Protein AF-Q9L955-F1 (afdb_monomer_lite)

Structure (mmCIF, N/CA/C/O backbone):
data_AF-Q9L955-F1
#
_entry.id   AF-Q9L955-F1
#
loop_
_atom_site.group_PDB
_atom_site.id
_atom_site.type_symbol
_atom_site.label_atom_id
_atom_site.label_alt_id
_atom_site.label_comp_id
_atom_site.label_asym_id
_atom_site.label_entity_id
_atom_site.label_seq_id
_atom_site.pdbx_PDB_ins_code
_atom_site.Cartn_x
_atom_site.Cartn_y
_atom_site.Cartn_z
_atom_site.occupancy
_atom_site.B_iso_or_equiv
_atom_site.auth_seq_id
_atom_site.auth_comp_id
_atom_site.auth_asym_id
_atom_site.auth_atom_id
_atom_site.pdbx_PDB_model_num
ATOM 1 N N . MET A 1 1 ? 7.219 -6.424 68.210 1.00 41.91 1 MET A N 1
ATOM 2 C CA . MET A 1 1 ? 6.041 -6.755 67.379 1.00 41.91 1 MET A CA 1
ATOM 3 C C . MET A 1 1 ? 5.824 -5.623 66.385 1.00 41.91 1 MET A C 1
ATOM 5 O O . MET A 1 1 ? 5.199 -4.636 66.735 1.00 41.91 1 MET A O 1
ATOM 9 N N . ALA A 1 2 ? 6.411 -5.715 65.191 1.00 43.16 2 ALA A N 1
ATOM 10 C CA . ALA A 1 2 ? 6.174 -4.769 64.100 1.00 43.16 2 ALA A CA 1
ATOM 11 C C . ALA A 1 2 ? 5.403 -5.514 63.007 1.00 43.16 2 ALA A C 1
ATOM 13 O O . ALA A 1 2 ? 5.846 -6.564 62.542 1.00 43.16 2 ALA A O 1
ATOM 14 N N . MET A 1 3 ? 4.212 -5.014 62.686 1.00 48.62 3 MET A N 1
ATOM 15 C CA . MET A 1 3 ? 3.281 -5.627 61.748 1.00 48.62 3 MET A CA 1
ATOM 16 C C . MET A 1 3 ? 3.788 -5.458 60.315 1.00 48.62 3 MET A C 1
ATOM 18 O O . MET A 1 3 ? 3.858 -4.347 59.793 1.00 48.62 3 MET A O 1
ATOM 22 N N . ALA A 1 4 ? 4.124 -6.576 59.675 1.00 50.00 4 ALA A N 1
ATOM 23 C CA . ALA A 1 4 ? 4.334 -6.643 58.239 1.00 50.00 4 ALA A CA 1
ATOM 24 C C . ALA A 1 4 ? 2.973 -6.511 57.537 1.00 50.00 4 ALA A C 1
ATOM 26 O O . ALA A 1 4 ? 2.222 -7.476 57.419 1.00 50.00 4 ALA A O 1
ATOM 27 N N . HIS A 1 5 ? 2.648 -5.300 57.081 1.00 57.06 5 HIS A N 1
ATOM 28 C CA . HIS A 1 5 ? 1.588 -5.076 56.103 1.00 57.06 5 HIS A CA 1
ATOM 29 C C . HIS A 1 5 ? 2.016 -5.712 54.773 1.00 57.06 5 HIS A C 1
ATOM 31 O O . HIS A 1 5 ? 2.751 -5.123 53.981 1.00 57.06 5 HIS A O 1
ATOM 37 N N . THR A 1 6 ? 1.576 -6.944 54.533 1.00 56.72 6 THR A N 1
ATOM 38 C CA . THR A 1 6 ? 1.680 -7.610 53.234 1.00 56.72 6 THR A CA 1
ATOM 39 C C . THR A 1 6 ? 0.791 -6.876 52.233 1.00 56.72 6 THR A C 1
ATOM 41 O O . THR A 1 6 ? -0.437 -6.957 52.298 1.00 56.72 6 THR A O 1
ATOM 44 N N . LEU A 1 7 ? 1.406 -6.134 51.312 1.00 58.03 7 LEU A N 1
ATOM 45 C CA . LEU A 1 7 ? 0.731 -5.575 50.145 1.00 58.03 7 LEU A CA 1
ATOM 46 C C . LEU A 1 7 ? 0.280 -6.734 49.248 1.00 58.03 7 LEU A C 1
ATOM 48 O O . LEU A 1 7 ? 1.100 -7.410 48.631 1.00 58.03 7 LEU A O 1
ATOM 52 N N . ASN A 1 8 ? -1.028 -6.973 49.208 1.00 59.34 8 ASN A N 1
ATOM 53 C CA . ASN A 1 8 ? -1.651 -7.913 48.286 1.00 59.34 8 ASN A CA 1
ATOM 54 C C . ASN A 1 8 ? -1.438 -7.396 46.846 1.00 59.34 8 ASN A C 1
ATOM 56 O O . ASN A 1 8 ? -1.871 -6.274 46.557 1.00 59.34 8 ASN A O 1
ATOM 60 N N . PRO A 1 9 ? -0.770 -8.135 45.941 1.00 56.56 9 PRO A N 1
ATOM 61 C CA . PRO A 1 9 ? -0.664 -7.719 44.552 1.00 56.56 9 PRO A CA 1
ATOM 62 C C . PRO A 1 9 ? -2.069 -7.727 43.949 1.00 56.56 9 PRO A C 1
ATOM 64 O O . PRO A 1 9 ? -2.759 -8.745 43.945 1.00 56.56 9 PRO A O 1
ATOM 67 N N . THR A 1 10 ? -2.516 -6.571 43.468 1.00 52.12 10 THR A N 1
ATOM 68 C CA . THR A 1 10 ? -3.770 -6.415 42.735 1.00 52.12 10 THR A CA 1
ATOM 69 C C . THR A 1 10 ? -3.761 -7.346 41.527 1.00 52.12 10 THR A C 1
ATOM 71 O O . THR A 1 10 ? -3.152 -7.052 40.499 1.00 52.12 10 THR A O 1
ATOM 74 N N . ALA A 1 11 ? -4.430 -8.493 41.661 1.00 50.50 11 ALA A N 1
ATOM 75 C CA . ALA A 1 11 ? -4.712 -9.392 40.559 1.00 50.50 11 ALA A CA 1
ATOM 76 C C . ALA A 1 11 ? -5.437 -8.588 39.475 1.00 50.50 11 ALA A C 1
ATOM 78 O O . ALA A 1 11 ? -6.567 -8.131 39.658 1.00 50.50 11 ALA A O 1
ATOM 79 N N . THR A 1 12 ? -4.760 -8.360 38.355 1.00 54.31 12 THR A N 1
ATOM 80 C CA . THR A 1 12 ? -5.398 -7.853 37.150 1.00 54.31 12 THR A CA 1
ATOM 81 C C . THR A 1 12 ? -6.456 -8.880 36.743 1.00 54.31 12 THR A C 1
ATOM 83 O O . THR A 1 12 ? -6.114 -10.051 36.570 1.00 54.31 12 THR A O 1
ATOM 86 N N . PRO A 1 13 ? -7.742 -8.503 36.629 1.00 55.03 13 PRO A N 1
ATOM 87 C CA . PRO A 1 13 ? -8.773 -9.454 36.242 1.00 55.03 13 PRO A CA 1
ATOM 88 C C . PRO A 1 13 ? -8.420 -10.017 34.862 1.00 55.03 13 PRO A C 1
ATOM 90 O O . PRO A 1 13 ? -8.284 -9.268 33.890 1.00 55.03 13 PRO A O 1
ATOM 93 N N . SER A 1 14 ? -8.224 -11.334 34.786 1.00 56.56 14 SER A N 1
ATOM 94 C CA . SER A 1 14 ? -8.103 -12.038 33.514 1.00 56.56 14 SER A CA 1
ATOM 95 C C . SER A 1 14 ? -9.410 -11.848 32.732 1.00 56.56 14 SER A C 1
ATOM 97 O O . SER A 1 14 ? -10.494 -11.865 33.325 1.00 56.56 14 SER A O 1
ATOM 99 N N . PRO A 1 15 ? -9.351 -11.595 31.413 1.00 61.69 15 PRO A N 1
ATOM 100 C CA . PRO A 1 15 ? -10.556 -11.376 30.626 1.00 61.69 15 PRO A CA 1
ATOM 101 C C . PRO A 1 15 ? -11.420 -12.639 30.679 1.00 61.69 15 PRO A C 1
ATOM 103 O O . PRO A 1 15 ? -10.981 -13.717 30.280 1.00 61.69 15 PRO A O 1
ATOM 106 N N . SER A 1 16 ? -12.647 -12.514 31.187 1.00 69.50 16 SER A N 1
ATOM 107 C CA . SER A 1 16 ? -13.601 -13.619 31.197 1.00 69.50 16 SER A CA 1
ATOM 108 C C . SER A 1 16 ? -13.922 -14.045 29.753 1.00 69.50 16 SER A C 1
ATOM 110 O O . SER A 1 16 ? -13.992 -13.191 28.862 1.00 69.50 16 SER A O 1
ATOM 112 N N . PRO A 1 17 ? -14.148 -15.343 29.478 1.00 65.62 17 PRO A N 1
ATOM 113 C CA . PRO A 1 17 ? -14.440 -15.827 28.123 1.00 65.62 17 PRO A CA 1
ATOM 114 C C . PRO A 1 17 ? -15.680 -15.154 27.505 1.00 65.62 17 PRO A C 1
ATOM 116 O O . PRO A 1 17 ? -15.730 -14.931 26.296 1.00 65.62 17 PRO A O 1
ATOM 119 N N . ALA A 1 18 ? -16.633 -14.715 28.335 1.00 68.94 18 ALA A N 1
ATOM 120 C CA . ALA A 1 18 ? -17.802 -13.943 27.911 1.00 68.94 18 ALA A CA 1
ATOM 121 C C . ALA A 1 18 ? -17.455 -12.540 27.367 1.00 68.94 18 ALA A C 1
ATOM 123 O O . ALA A 1 18 ? -18.134 -12.042 26.473 1.00 68.94 18 ALA A O 1
ATOM 124 N N . ALA A 1 19 ? -16.378 -11.911 27.851 1.00 71.88 19 ALA A N 1
ATOM 125 C CA . ALA A 1 19 ? -15.904 -10.627 27.333 1.00 71.88 19 ALA A CA 1
ATOM 126 C C . ALA A 1 19 ? -15.149 -10.767 25.998 1.00 71.88 19 ALA A C 1
ATOM 128 O O . ALA A 1 19 ? -15.051 -9.798 25.243 1.00 71.88 19 ALA A O 1
ATOM 129 N N . LEU A 1 20 ? -14.629 -11.962 25.695 1.00 77.69 20 LEU A N 1
ATOM 130 C CA . LEU A 1 20 ? -13.899 -12.269 24.459 1.00 77.69 20 LEU A CA 1
ATOM 131 C C . LEU A 1 20 ? -14.822 -12.710 23.315 1.00 77.69 20 LEU A C 1
ATOM 133 O O . LEU A 1 20 ? -14.498 -12.474 22.154 1.00 77.69 20 LEU A O 1
ATOM 137 N N . ALA A 1 21 ? -15.988 -13.281 23.628 1.00 79.56 21 ALA A N 1
ATOM 138 C CA . ALA A 1 21 ? -16.975 -13.736 22.648 1.00 79.56 21 ALA A CA 1
ATOM 139 C C . ALA A 1 21 ? -17.325 -12.706 21.544 1.00 79.56 21 ALA A C 1
ATOM 141 O O . ALA A 1 21 ? -17.219 -13.060 20.368 1.00 79.56 21 ALA A O 1
ATOM 142 N N . PRO A 1 22 ? -17.666 -11.432 21.838 1.00 80.81 22 PRO A N 1
ATOM 143 C CA . PRO A 1 22 ? -17.998 -10.467 20.782 1.00 80.81 22 PRO A CA 1
ATOM 144 C C . PRO A 1 22 ? -16.798 -10.118 19.890 1.00 80.81 22 PRO A C 1
ATOM 146 O O . PRO A 1 22 ? -16.963 -9.875 18.695 1.00 80.81 22 PRO A O 1
ATOM 149 N N . TRP A 1 23 ? -15.583 -10.127 20.445 1.00 80.31 23 TRP A N 1
ATOM 150 C CA . TRP A 1 23 ? -14.359 -9.901 19.675 1.00 80.31 23 TRP A CA 1
ATOM 151 C C . TRP A 1 23 ? -14.054 -11.069 18.743 1.00 80.31 23 TRP A C 1
ATOM 153 O O . TRP A 1 23 ? -13.659 -10.838 17.604 1.00 80.31 23 TRP A O 1
ATOM 163 N N . LEU A 1 24 ? -14.285 -12.305 19.194 1.00 82.94 24 LEU A N 1
ATOM 164 C CA . LEU A 1 24 ? -14.121 -13.501 18.368 1.00 82.94 24 LEU A CA 1
ATOM 165 C C . LEU A 1 24 ? -15.107 -13.520 17.197 1.00 82.94 24 LEU A C 1
ATOM 167 O O . LEU A 1 24 ? -14.696 -13.813 16.080 1.00 82.94 24 LEU A O 1
ATOM 171 N N . VAL A 1 25 ? -16.370 -13.143 17.417 1.00 85.25 25 VAL A N 1
ATOM 172 C CA . VAL A 1 25 ? -17.380 -13.061 16.345 1.00 85.25 25 VAL A CA 1
ATOM 173 C C . VAL A 1 25 ? -17.011 -11.993 15.313 1.00 85.25 25 VAL A C 1
ATOM 175 O O . VAL A 1 25 ? -17.068 -12.255 14.113 1.00 85.25 25 VAL A O 1
ATOM 178 N N . LEU A 1 26 ? -16.579 -10.809 15.759 1.00 84.62 26 LEU A N 1
ATOM 179 C CA . LEU A 1 26 ? -16.108 -9.750 14.859 1.00 84.62 26 LEU A CA 1
ATOM 180 C C . LEU A 1 26 ? -14.902 -10.198 14.029 1.00 84.62 26 LEU A C 1
ATOM 182 O O . LEU A 1 26 ? -14.869 -9.975 12.821 1.00 84.62 26 LEU A O 1
ATOM 186 N N . LEU A 1 27 ? -13.921 -10.836 14.668 1.00 84.62 27 LEU A N 1
ATOM 187 C CA . LEU A 1 27 ? -12.695 -11.277 14.008 1.00 84.62 27 LEU A CA 1
ATOM 188 C C . LEU A 1 27 ? -12.974 -12.433 13.038 1.00 84.62 27 LEU A C 1
ATOM 190 O O . LEU A 1 27 ? -12.446 -12.427 11.930 1.00 84.62 27 LEU A O 1
ATOM 194 N N . ALA A 1 28 ? -13.865 -13.359 13.401 1.00 84.88 28 ALA A N 1
ATOM 195 C CA . ALA A 1 28 ? -14.328 -14.428 12.522 1.00 84.88 28 ALA A CA 1
ATOM 196 C C . ALA A 1 28 ? -15.087 -13.887 11.301 1.00 84.88 28 ALA A C 1
ATOM 198 O O . ALA A 1 28 ? -14.821 -14.326 10.186 1.00 84.88 28 ALA A O 1
ATOM 199 N N . GLY A 1 29 ? -15.975 -12.902 11.479 1.00 85.44 29 GLY A N 1
ATOM 200 C CA . GLY A 1 29 ? -16.681 -12.258 10.366 1.00 85.44 29 GLY A CA 1
ATOM 201 C C . GLY A 1 29 ? -15.733 -11.518 9.420 1.00 85.44 29 GLY A C 1
ATOM 202 O O . GLY A 1 29 ? -15.851 -11.633 8.201 1.00 85.44 29 GLY A O 1
ATOM 203 N N . LEU A 1 30 ? -14.743 -10.811 9.972 1.00 86.25 30 LEU A N 1
ATOM 204 C CA . LEU A 1 30 ? -13.720 -10.130 9.179 1.00 86.25 30 LEU A CA 1
ATOM 205 C C . LEU A 1 30 ? -12.833 -11.13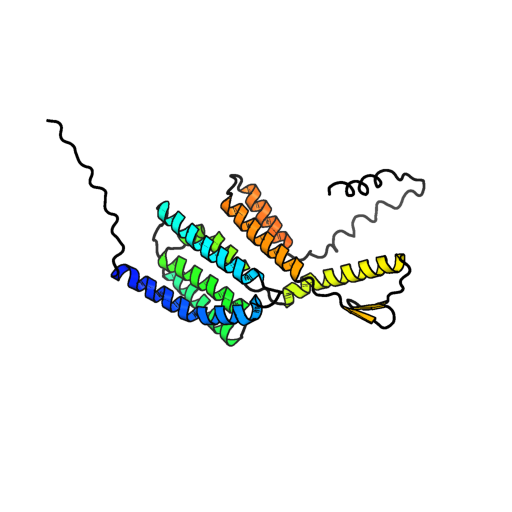7 8.429 1.00 86.25 30 LEU A C 1
ATOM 207 O O . LEU A 1 30 ? -12.548 -10.948 7.249 1.00 86.25 30 LEU A O 1
ATOM 211 N N . ALA A 1 31 ? -12.436 -12.229 9.085 1.00 84.50 31 ALA A N 1
ATOM 212 C CA . ALA A 1 31 ? -11.667 -13.297 8.459 1.00 84.50 31 ALA A CA 1
ATOM 213 C C . ALA A 1 31 ? -12.463 -13.966 7.329 1.00 84.50 31 ALA A C 1
ATOM 215 O O . ALA A 1 31 ? -11.958 -14.069 6.219 1.00 84.50 31 ALA A O 1
ATOM 216 N N . ALA A 1 32 ? -13.723 -14.338 7.561 1.00 86.06 32 ALA A N 1
ATOM 217 C CA . ALA A 1 32 ? -14.571 -14.947 6.537 1.00 86.06 32 ALA A CA 1
ATOM 218 C C . ALA A 1 32 ? -14.717 -14.060 5.287 1.00 86.06 32 ALA A C 1
ATOM 220 O O . ALA A 1 32 ? -14.732 -14.571 4.170 1.00 86.06 32 ALA A O 1
ATOM 221 N N . LEU A 1 33 ? -14.769 -12.735 5.465 1.00 85.75 33 LEU A N 1
ATOM 222 C CA . LEU A 1 33 ? -14.887 -11.786 4.360 1.00 85.75 33 LEU A CA 1
ATOM 223 C C . LEU A 1 33 ? -13.566 -11.587 3.592 1.00 85.75 33 LEU A C 1
ATOM 225 O O . LEU A 1 33 ? -13.566 -11.541 2.364 1.00 85.75 33 LEU A O 1
ATOM 229 N N . TYR A 1 34 ? -12.434 -11.466 4.291 1.00 85.31 34 TYR A N 1
ATOM 230 C CA . TYR A 1 34 ? -11.162 -11.065 3.671 1.00 85.31 34 TYR A CA 1
ATOM 231 C C . TYR A 1 34 ? -10.183 -12.211 3.385 1.00 85.31 34 TYR A C 1
ATOM 233 O O . TYR A 1 34 ? -9.287 -12.030 2.565 1.00 85.31 34 TYR A O 1
ATOM 241 N N . VAL A 1 35 ? -10.347 -13.396 3.983 1.00 85.69 35 VAL A N 1
ATOM 242 C CA . VAL A 1 35 ? -9.560 -14.597 3.639 1.00 85.69 35 VAL A CA 1
ATOM 243 C C . VAL A 1 35 ? -9.612 -14.927 2.143 1.00 85.69 35 VAL A C 1
ATOM 245 O O . VAL A 1 35 ? -8.539 -15.092 1.565 1.00 85.69 35 VAL A O 1
ATOM 248 N N . PRO A 1 36 ? -10.779 -14.981 1.470 1.00 83.81 36 PRO A N 1
ATOM 249 C CA . PRO A 1 36 ? -10.796 -15.294 0.043 1.00 83.81 36 PRO A CA 1
ATOM 250 C C . PRO A 1 36 ? -10.101 -14.205 -0.787 1.00 83.81 36 PRO A C 1
ATOM 252 O O . PRO A 1 36 ? -9.395 -14.520 -1.735 1.00 83.81 36 PRO A O 1
ATOM 255 N N . THR A 1 37 ? -10.207 -12.933 -0.387 1.00 83.75 37 THR A N 1
ATOM 256 C CA . THR A 1 37 ? -9.463 -11.835 -1.025 1.00 83.75 37 THR A CA 1
ATOM 257 C C . THR A 1 37 ? -7.955 -11.994 -0.849 1.00 83.75 37 THR A C 1
ATOM 259 O O . THR A 1 37 ? -7.214 -11.777 -1.797 1.00 83.75 37 THR A O 1
ATOM 262 N N . LEU A 1 38 ? -7.482 -12.396 0.334 1.00 81.81 38 LEU A N 1
ATOM 263 C CA . LEU A 1 38 ? -6.059 -12.659 0.565 1.00 81.81 38 LEU A CA 1
ATOM 264 C C . LEU A 1 38 ? -5.554 -13.807 -0.314 1.00 81.81 38 LEU A C 1
ATOM 266 O O . LEU A 1 38 ? -4.482 -13.683 -0.896 1.00 81.81 38 LEU A O 1
ATOM 270 N N . ILE A 1 39 ? -6.329 -14.886 -0.446 1.00 84.00 39 ILE A N 1
ATOM 271 C CA . ILE A 1 39 ? -5.993 -16.023 -1.317 1.00 84.00 39 ILE A CA 1
ATOM 272 C C . ILE A 1 39 ? -5.880 -15.561 -2.776 1.00 84.00 39 ILE A C 1
ATOM 274 O O . ILE A 1 39 ? -4.860 -15.822 -3.414 1.00 84.00 39 ILE A O 1
ATOM 278 N N . ASP A 1 40 ? -6.863 -14.807 -3.277 1.00 82.56 40 ASP A N 1
ATOM 279 C CA . ASP A 1 40 ? -6.834 -14.247 -4.635 1.00 82.56 40 ASP A CA 1
ATOM 280 C C . ASP A 1 40 ? -5.623 -13.322 -4.839 1.00 82.56 40 ASP A C 1
ATOM 282 O O . ASP A 1 40 ? -4.983 -13.335 -5.892 1.00 82.56 40 ASP A O 1
ATOM 286 N N . LEU A 1 41 ? -5.252 -12.556 -3.809 1.00 81.06 41 LEU A N 1
ATOM 287 C CA . LEU A 1 41 ? -4.121 -11.637 -3.867 1.00 81.06 41 LEU A CA 1
ATOM 288 C C . LEU A 1 41 ? -2.774 -12.372 -3.902 1.00 81.06 41 LEU A C 1
ATOM 290 O O . LEU A 1 41 ? -1.891 -11.983 -4.666 1.00 81.06 41 LEU A O 1
ATOM 294 N N . PHE A 1 42 ? -2.637 -13.451 -3.123 1.00 79.88 42 PHE A N 1
ATOM 295 C CA . PHE A 1 42 ? -1.456 -14.317 -3.106 1.00 79.88 42 PHE A CA 1
ATOM 296 C C . PHE A 1 42 ? -1.282 -15.108 -4.403 1.00 79.88 42 PHE A C 1
ATOM 298 O O . PHE A 1 42 ? -0.156 -15.230 -4.879 1.00 79.88 42 PHE A O 1
ATOM 305 N N . HIS A 1 43 ? -2.364 -15.624 -4.988 1.00 80.62 43 HIS A N 1
ATOM 306 C CA . HIS A 1 43 ? -2.287 -16.370 -6.245 1.00 80.62 43 HIS A CA 1
ATOM 307 C C . HIS A 1 43 ? -2.188 -15.464 -7.479 1.00 80.62 43 HIS A C 1
ATOM 309 O O . HIS A 1 43 ? -1.578 -15.865 -8.468 1.00 80.62 43 HIS A O 1
ATOM 315 N N . GLY A 1 44 ? -2.733 -14.249 -7.424 1.00 79.44 44 GLY A N 1
ATOM 316 C CA . GLY A 1 44 ? -2.703 -13.289 -8.523 1.00 79.44 44 GLY A CA 1
ATOM 317 C C . GLY A 1 44 ? -1.606 -12.225 -8.368 1.00 79.44 44 GLY A C 1
ATOM 318 O O . GLY A 1 44 ? -0.440 -12.500 -8.639 1.00 79.44 44 GLY A O 1
ATOM 319 N N . PRO A 1 45 ? -1.928 -10.979 -7.972 1.00 76.12 45 PRO A N 1
ATOM 320 C CA . PRO A 1 45 ? -0.984 -9.862 -8.033 1.00 76.12 45 PRO A CA 1
ATOM 321 C C . PRO A 1 45 ? 0.320 -10.058 -7.252 1.00 76.12 45 PRO A C 1
ATOM 323 O O . PRO A 1 45 ? 1.368 -9.633 -7.736 1.00 76.12 45 PRO A O 1
ATOM 326 N N . TRP A 1 46 ? 0.294 -10.675 -6.068 1.00 76.25 46 TRP A N 1
ATOM 327 C CA . TRP A 1 46 ? 1.486 -10.814 -5.221 1.00 76.25 46 TRP A CA 1
ATOM 328 C C . TRP A 1 46 ? 2.425 -11.948 -5.634 1.00 76.25 46 TRP A C 1
ATOM 330 O O . TRP A 1 46 ? 3.575 -11.939 -5.202 1.00 76.25 46 TRP A O 1
ATOM 340 N N . SER A 1 47 ? 1.975 -12.882 -6.477 1.00 75.44 47 SER A N 1
ATOM 341 C CA . SER A 1 47 ? 2.856 -13.885 -7.092 1.00 75.44 47 SER A CA 1
ATOM 342 C C . SER A 1 47 ? 3.653 -13.311 -8.266 1.00 75.44 47 SER A C 1
ATOM 344 O O . SER A 1 47 ? 4.681 -13.865 -8.648 1.00 75.44 47 SER A O 1
ATOM 346 N N . SER A 1 48 ? 3.210 -12.180 -8.824 1.00 72.88 48 SER A N 1
ATOM 347 C CA . SER A 1 48 ? 3.916 -11.497 -9.904 1.00 72.88 48 SER A CA 1
ATOM 348 C C . SER A 1 48 ? 5.102 -10.678 -9.387 1.00 72.88 48 SER A C 1
ATOM 350 O O . SER A 1 48 ? 5.003 -9.971 -8.378 1.00 72.88 48 SER A O 1
ATOM 352 N N . ASP A 1 49 ? 6.193 -10.656 -10.159 1.00 71.00 49 ASP A N 1
ATOM 353 C CA . ASP A 1 49 ? 7.383 -9.839 -9.871 1.00 71.00 49 ASP A CA 1
ATOM 354 C C . ASP A 1 49 ? 7.066 -8.345 -9.714 1.00 71.00 49 ASP A C 1
ATOM 356 O O . ASP A 1 49 ? 7.844 -7.598 -9.122 1.00 71.00 49 ASP A O 1
ATOM 360 N N . ARG A 1 50 ? 5.920 -7.892 -10.243 1.00 69.12 50 ARG A N 1
ATOM 361 C CA . ARG A 1 50 ? 5.487 -6.493 -10.233 1.00 69.12 50 ARG A CA 1
ATOM 362 C C . ARG A 1 50 ? 4.930 -6.038 -8.884 1.00 69.12 50 ARG A C 1
ATOM 364 O O . ARG A 1 50 ? 5.126 -4.875 -8.568 1.00 69.12 50 ARG A O 1
ATOM 371 N N . ASN A 1 51 ? 4.313 -6.901 -8.075 1.00 74.88 51 ASN A N 1
ATOM 372 C CA . ASN A 1 51 ? 3.762 -6.520 -6.761 1.00 74.88 51 ASN A CA 1
ATOM 373 C C . ASN A 1 51 ? 4.258 -7.414 -5.609 1.00 74.88 51 ASN A C 1
ATOM 375 O O . ASN A 1 51 ? 3.617 -7.488 -4.559 1.00 74.88 51 ASN A O 1
ATOM 379 N N . ALA A 1 52 ? 5.428 -8.039 -5.767 1.00 77.75 52 ALA A N 1
ATOM 380 C CA . ALA A 1 52 ? 6.042 -8.916 -4.764 1.00 77.75 52 ALA A CA 1
ATOM 381 C C . ALA A 1 52 ? 6.305 -8.240 -3.396 1.00 77.75 52 ALA A C 1
ATOM 383 O O . ALA A 1 52 ? 6.527 -8.911 -2.392 1.00 77.75 52 ALA A O 1
ATOM 384 N N . HIS A 1 53 ? 6.254 -6.906 -3.321 1.00 77.69 53 HIS A N 1
ATOM 385 C CA . HIS A 1 53 ? 6.386 -6.154 -2.071 1.00 77.69 53 HIS A CA 1
ATOM 386 C C . HIS A 1 53 ? 5.139 -6.205 -1.169 1.00 77.69 53 HIS A C 1
ATOM 388 O O . HIS A 1 53 ? 5.240 -5.952 0.034 1.00 77.69 53 HIS A O 1
ATOM 394 N N . GLY A 1 54 ? 3.969 -6.533 -1.723 1.00 80.81 54 GLY A N 1
ATOM 395 C CA . GLY A 1 54 ? 2.685 -6.500 -1.018 1.00 80.81 54 GLY A CA 1
ATOM 396 C C . GLY A 1 54 ? 2.628 -7.335 0.271 1.00 80.81 54 GLY A C 1
ATOM 397 O O . GLY A 1 54 ? 2.258 -6.784 1.312 1.00 80.81 54 GLY A O 1
ATOM 398 N N . PRO A 1 55 ? 3.060 -8.614 0.273 1.00 83.06 55 PRO A N 1
ATOM 399 C CA . PRO A 1 55 ? 3.050 -9.457 1.473 1.00 83.06 55 PRO A CA 1
ATOM 400 C C . PRO A 1 55 ? 3.933 -8.923 2.613 1.00 83.06 55 PRO A C 1
ATOM 402 O O . PRO A 1 55 ? 3.572 -9.020 3.792 1.00 83.06 55 PRO A O 1
ATOM 405 N N . ILE A 1 56 ? 5.081 -8.326 2.270 1.00 83.62 56 ILE A N 1
ATOM 406 C CA . ILE A 1 56 ? 6.007 -7.732 3.244 1.00 83.62 56 ILE A CA 1
ATOM 407 C C . ILE A 1 56 ? 5.343 -6.517 3.895 1.00 83.62 56 ILE A C 1
ATOM 409 O O . ILE A 1 56 ? 5.277 -6.431 5.122 1.00 83.62 56 ILE A O 1
ATOM 413 N N . VAL A 1 57 ? 4.794 -5.608 3.082 1.00 83.44 57 VAL A N 1
ATOM 414 C CA . VAL A 1 57 ? 4.098 -4.409 3.573 1.00 83.44 57 VAL A CA 1
ATOM 415 C C . VAL A 1 57 ? 2.894 -4.792 4.432 1.00 83.44 57 VAL A C 1
ATOM 417 O O . VAL A 1 57 ? 2.719 -4.217 5.504 1.00 83.44 57 VAL A O 1
ATOM 420 N N . MET A 1 58 ? 2.114 -5.801 4.029 1.00 84.62 58 MET A N 1
ATOM 421 C CA . MET A 1 58 ? 0.994 -6.319 4.818 1.00 84.62 58 MET A CA 1
ATOM 422 C C . MET A 1 58 ? 1.451 -6.774 6.210 1.00 84.62 58 MET A C 1
ATOM 424 O O . MET A 1 58 ? 0.917 -6.315 7.221 1.00 84.62 58 MET A O 1
ATOM 428 N N . THR A 1 59 ? 2.463 -7.642 6.275 1.00 85.81 59 THR A N 1
ATOM 429 C CA . THR A 1 59 ? 2.967 -8.193 7.544 1.00 85.81 59 THR A CA 1
ATOM 430 C C . THR A 1 59 ? 3.452 -7.082 8.475 1.00 85.81 59 THR A C 1
ATOM 432 O O . THR A 1 59 ? 3.119 -7.056 9.662 1.00 85.81 59 THR A O 1
ATOM 435 N N . VAL A 1 60 ? 4.179 -6.108 7.924 1.00 84.75 60 VAL A N 1
ATOM 436 C CA . VAL A 1 60 ? 4.680 -4.952 8.672 1.00 84.75 60 VAL A CA 1
ATOM 437 C C . VAL A 1 60 ? 3.540 -4.031 9.121 1.00 84.75 60 VAL A C 1
ATOM 439 O O . VAL A 1 60 ? 3.562 -3.559 10.256 1.00 84.75 60 VAL A O 1
ATOM 442 N N . ALA A 1 61 ? 2.517 -3.808 8.290 1.00 84.81 61 ALA A N 1
ATOM 443 C CA . ALA A 1 61 ? 1.372 -2.957 8.616 1.00 84.81 61 ALA A CA 1
ATOM 444 C C . ALA A 1 61 ? 0.551 -3.533 9.775 1.00 84.81 61 ALA A C 1
ATOM 446 O O . ALA A 1 61 ? 0.278 -2.831 10.753 1.00 84.81 61 ALA A O 1
ATOM 447 N N . PHE A 1 62 ? 0.202 -4.821 9.701 1.00 85.25 62 PHE A N 1
ATOM 448 C CA . PHE A 1 62 ? -0.527 -5.509 10.766 1.00 85.25 62 PHE A CA 1
ATOM 449 C C . PHE A 1 62 ? 0.307 -5.618 12.047 1.00 85.25 62 PHE A C 1
ATOM 451 O O . PHE A 1 62 ? -0.207 -5.347 13.135 1.00 85.25 62 PHE A O 1
ATOM 458 N N . GLY A 1 63 ? 1.603 -5.929 11.932 1.00 84.69 63 GLY A N 1
ATOM 459 C CA . GLY A 1 63 ? 2.527 -5.932 13.066 1.00 84.69 63 GLY A CA 1
ATOM 460 C C . GLY A 1 63 ? 2.609 -4.562 13.744 1.00 84.69 63 GLY A C 1
ATOM 461 O O . GLY A 1 63 ? 2.446 -4.456 14.961 1.00 84.69 63 GLY A O 1
ATOM 462 N N . PHE A 1 64 ? 2.778 -3.490 12.968 1.00 82.88 64 PHE A N 1
ATOM 463 C CA . PHE A 1 64 ? 2.816 -2.121 13.478 1.00 82.88 64 PHE A CA 1
ATOM 464 C C . PHE A 1 64 ? 1.497 -1.717 14.150 1.00 82.88 64 PHE A C 1
ATOM 466 O O . PHE A 1 64 ? 1.518 -1.141 15.240 1.00 82.88 64 PHE A O 1
ATOM 473 N N . LEU A 1 65 ? 0.348 -2.062 13.559 1.00 84.12 65 LEU A N 1
ATOM 474 C CA . LEU A 1 65 ? -0.969 -1.821 14.154 1.00 84.12 65 LEU A CA 1
ATOM 475 C C . LEU A 1 65 ? -1.112 -2.539 15.507 1.00 84.12 65 LEU A C 1
ATOM 477 O O . LEU A 1 65 ? -1.572 -1.932 16.479 1.00 84.12 65 LEU A O 1
ATOM 481 N N . TYR A 1 66 ? -0.653 -3.791 15.603 1.00 85.19 66 TYR A N 1
ATOM 482 C CA . TYR A 1 66 ? -0.650 -4.562 16.847 1.00 85.19 66 TYR A CA 1
ATOM 483 C C . TYR A 1 66 ? 0.252 -3.930 17.919 1.00 85.19 66 TYR A C 1
ATOM 485 O O . TYR A 1 66 ? -0.204 -3.661 19.036 1.00 85.19 66 TYR A O 1
ATOM 493 N N . PHE A 1 67 ? 1.506 -3.612 17.581 1.00 83.25 67 PHE A N 1
ATOM 494 C CA . PHE A 1 67 ? 2.440 -2.964 18.508 1.00 83.25 67 PHE A CA 1
ATOM 495 C C . PHE A 1 67 ? 1.927 -1.604 18.983 1.00 83.25 67 PHE A C 1
ATOM 497 O O . PHE A 1 67 ? 1.972 -1.301 20.178 1.00 83.25 67 PHE A O 1
ATOM 504 N N . ARG A 1 68 ? 1.376 -0.795 18.072 1.00 80.69 68 ARG A N 1
ATOM 505 C CA . ARG A 1 68 ? 0.836 0.524 18.405 1.00 80.69 68 ARG A CA 1
ATOM 506 C C . ARG A 1 68 ? -0.376 0.427 19.323 1.00 80.69 68 ARG A C 1
ATOM 508 O O . ARG A 1 68 ? -0.476 1.196 20.277 1.00 80.69 68 ARG A O 1
ATOM 515 N N . THR A 1 69 ? -1.254 -0.544 19.079 1.00 77.81 69 THR A N 1
ATOM 516 C CA . THR A 1 69 ? -2.400 -0.838 19.951 1.00 77.81 69 THR A CA 1
ATOM 517 C C . THR A 1 69 ? -1.931 -1.210 21.356 1.00 77.81 69 THR A C 1
ATOM 519 O O . THR A 1 69 ? -2.399 -0.632 22.336 1.00 77.81 69 THR A O 1
ATOM 522 N N . ARG A 1 70 ? -0.939 -2.103 21.474 1.00 79.88 70 ARG A N 1
ATOM 523 C CA . ARG A 1 70 ? -0.352 -2.490 22.769 1.00 79.88 70 ARG A CA 1
ATOM 524 C C . ARG A 1 70 ? 0.269 -1.300 23.506 1.00 79.88 70 ARG A C 1
ATOM 526 O O . ARG A 1 70 ? 0.064 -1.172 24.710 1.00 79.88 70 ARG A O 1
ATOM 533 N N . GLN A 1 71 ? 0.966 -0.413 22.797 1.00 79.19 71 GLN A N 1
ATOM 534 C CA . GLN A 1 71 ? 1.553 0.801 23.373 1.00 79.19 71 GLN A CA 1
ATOM 535 C C . GLN A 1 71 ? 0.486 1.788 23.877 1.00 79.19 71 GLN A C 1
ATOM 537 O O . GLN A 1 71 ? 0.638 2.382 24.940 1.00 79.19 71 GLN A O 1
ATOM 542 N N . LEU A 1 72 ? -0.611 1.961 23.136 1.00 77.31 72 LEU A N 1
ATOM 543 C CA . LEU A 1 72 ? -1.726 2.821 23.549 1.00 77.31 72 LEU A CA 1
ATOM 544 C C . LEU A 1 72 ? -2.433 2.280 24.799 1.00 77.31 72 LEU A C 1
ATOM 546 O O . LEU A 1 72 ? -2.802 3.060 25.679 1.00 77.31 72 LEU A O 1
ATOM 550 N N . ILE A 1 73 ? -2.585 0.954 24.886 1.00 78.88 73 ILE A N 1
ATOM 551 C CA . ILE A 1 73 ? -3.146 0.276 26.059 1.00 78.88 73 ILE A CA 1
ATOM 552 C C . ILE A 1 73 ? -2.220 0.449 27.270 1.00 78.88 73 ILE A C 1
ATOM 554 O O . ILE A 1 73 ? -2.692 0.830 28.341 1.00 78.88 73 ILE A O 1
ATOM 558 N N . SER A 1 74 ? -0.908 0.228 27.118 1.00 75.06 74 SER A N 1
ATOM 559 C CA . SER A 1 74 ? 0.044 0.341 28.235 1.00 75.06 74 SER A CA 1
ATOM 560 C C . SER A 1 74 ? 0.166 1.767 28.773 1.00 75.06 74 SER A C 1
ATOM 562 O O . SER A 1 74 ? 0.304 1.962 29.9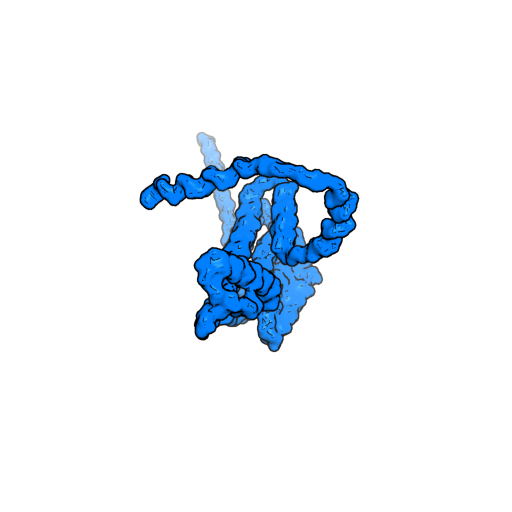77 1.00 75.06 74 SER A O 1
ATOM 564 N N . GLN A 1 75 ? 0.039 2.772 27.906 1.00 75.38 75 GLN A N 1
ATOM 565 C CA . GLN A 1 75 ? 0.094 4.184 28.288 1.00 75.38 75 GLN A CA 1
ATOM 566 C C . GLN A 1 75 ? -1.224 4.722 28.874 1.00 75.38 75 GLN A C 1
ATOM 568 O O . GLN A 1 75 ? -1.312 5.916 29.151 1.00 75.38 75 GLN A O 1
ATOM 573 N N . LYS A 1 76 ? -2.264 3.883 29.037 1.00 71.44 76 LYS A N 1
ATOM 574 C CA . LYS A 1 76 ? -3.623 4.281 29.471 1.00 71.44 76 LYS A CA 1
ATOM 575 C C . LYS A 1 76 ? -4.230 5.433 28.662 1.00 71.44 76 LYS A C 1
ATOM 577 O O . LYS A 1 76 ? -5.209 6.045 29.071 1.00 71.44 76 LYS A O 1
ATOM 582 N N . MET A 1 77 ? -3.705 5.693 27.470 1.00 64.31 77 MET A N 1
ATOM 583 C CA . MET A 1 77 ? -4.220 6.708 26.557 1.00 64.31 77 MET A CA 1
ATOM 584 C C . MET A 1 77 ? -5.465 6.203 25.813 1.00 64.31 77 MET A C 1
ATOM 586 O O . MET A 1 77 ? -5.933 6.820 24.865 1.00 64.31 77 MET A O 1
ATOM 590 N N . PHE A 1 78 ? -6.014 5.058 26.192 1.00 63.25 78 PHE A N 1
ATOM 591 C CA . PHE A 1 78 ? -7.142 4.459 25.510 1.00 63.25 78 PHE A CA 1
ATOM 592 C C . PHE A 1 78 ? -8.461 5.070 26.006 1.00 63.25 78 PHE A C 1
ATOM 594 O O . PHE A 1 78 ? -9.131 4.539 26.889 1.00 63.25 78 PHE A O 1
ATOM 601 N N . GLU A 1 79 ? -8.822 6.230 25.454 1.00 65.81 79 GLU A N 1
ATOM 602 C CA . GLU A 1 79 ? -10.108 6.880 25.720 1.00 65.81 79 GLU A CA 1
ATOM 603 C C . GLU A 1 79 ? -11.211 6.169 24.930 1.00 65.81 79 GLU A C 1
ATOM 605 O O . GLU A 1 79 ? -11.382 6.391 23.730 1.00 65.81 79 GLU A O 1
ATOM 610 N N . ARG A 1 80 ? -11.984 5.310 25.600 1.00 65.06 80 ARG A N 1
ATOM 611 C CA . ARG A 1 80 ? -13.134 4.639 24.987 1.00 65.06 80 ARG A CA 1
ATOM 612 C C . ARG A 1 80 ? -14.320 5.602 24.917 1.00 65.06 80 ARG A C 1
ATOM 614 O O . ARG A 1 80 ? -15.185 5.595 25.784 1.00 65.06 80 ARG A O 1
ATOM 621 N N . ASN A 1 81 ? -14.348 6.435 23.879 1.00 73.19 81 ASN A N 1
ATOM 622 C CA . ASN A 1 81 ? -15.500 7.275 23.545 1.00 73.19 81 ASN A CA 1
ATOM 623 C C . ASN A 1 81 ? -16.091 6.815 22.200 1.00 73.19 81 ASN A C 1
ATOM 625 O O . ASN A 1 81 ? -15.762 7.397 21.158 1.00 73.19 81 ASN A O 1
ATOM 629 N N . PRO A 1 82 ? -16.871 5.715 22.195 1.00 73.62 82 PRO A N 1
ATOM 630 C CA . PRO A 1 82 ? -17.405 5.144 20.968 1.00 73.62 82 PRO A CA 1
ATOM 631 C C . PRO A 1 82 ? -18.336 6.153 20.297 1.00 73.62 82 PRO A C 1
ATOM 633 O O . PRO A 1 82 ? -19.264 6.673 20.915 1.00 73.62 82 PRO A O 1
ATOM 636 N N . LYS A 1 83 ? -18.093 6.430 19.012 1.00 79.44 83 LYS A N 1
ATOM 637 C CA . LYS A 1 83 ? -18.962 7.277 18.184 1.00 79.44 83 LYS A CA 1
ATOM 638 C C . LYS A 1 83 ? -19.611 6.428 17.089 1.00 79.44 83 LYS A C 1
ATOM 640 O O . LYS A 1 83 ? -19.226 6.549 15.923 1.00 79.44 83 LYS A O 1
ATOM 645 N N . PRO A 1 84 ? -20.591 5.570 17.438 1.00 79.81 84 PRO A N 1
ATOM 646 C CA . PRO A 1 84 ? -21.208 4.640 16.493 1.00 79.81 84 PRO A CA 1
ATOM 647 C C . PRO A 1 84 ? -21.825 5.356 15.288 1.00 79.81 84 PRO A C 1
ATOM 649 O O . PRO A 1 84 ? -21.632 4.915 14.160 1.00 79.81 84 PRO A O 1
ATOM 652 N N . ALA A 1 85 ? -22.462 6.513 15.503 1.00 86.00 85 ALA A N 1
ATOM 653 C CA . ALA A 1 85 ? -23.091 7.305 14.443 1.00 86.00 85 ALA A CA 1
ATOM 654 C C . ALA A 1 85 ? -22.126 7.720 13.315 1.00 86.00 85 ALA A C 1
ATOM 656 O O . ALA A 1 85 ? -22.558 7.910 12.185 1.00 86.00 85 ALA A O 1
ATOM 657 N N . LEU A 1 86 ? -20.827 7.847 13.611 1.00 86.06 86 LEU A N 1
ATOM 658 C CA . LEU A 1 86 ? -19.807 8.248 12.638 1.00 86.06 86 LEU A CA 1
ATOM 659 C C . LEU A 1 86 ? -19.012 7.045 12.109 1.00 86.06 86 LEU A C 1
ATOM 661 O O . LEU A 1 86 ? -18.541 7.072 10.980 1.00 86.06 86 LEU A O 1
ATOM 665 N N . GLY A 1 87 ? -18.888 5.976 12.901 1.00 84.19 87 GLY A N 1
ATOM 666 C CA . GLY A 1 87 ? -18.199 4.750 12.493 1.00 84.19 87 GLY A CA 1
ATOM 667 C C . GLY A 1 87 ? -19.028 3.858 11.565 1.00 84.19 87 GLY A C 1
ATOM 668 O O . GLY A 1 87 ? -18.511 3.398 10.550 1.00 84.19 87 GLY A O 1
ATOM 669 N N . TYR A 1 88 ? -20.318 3.652 11.855 1.00 89.12 88 TYR A N 1
ATOM 670 C CA . TYR A 1 88 ? -21.201 2.823 11.026 1.00 89.12 88 TYR A CA 1
ATOM 671 C C . TYR A 1 88 ? -21.304 3.259 9.557 1.00 89.12 88 TYR A C 1
ATOM 673 O O . TYR A 1 88 ? -21.174 2.379 8.707 1.00 89.12 88 TYR A O 1
ATOM 681 N N . PRO A 1 89 ? -21.470 4.553 9.205 1.00 92.25 89 PRO A N 1
ATOM 682 C CA . PRO A 1 89 ? -21.504 4.948 7.796 1.00 92.25 89 PRO A CA 1
ATOM 683 C C . PRO A 1 89 ? -20.172 4.678 7.085 1.00 92.25 89 PRO A C 1
ATOM 685 O O . PRO A 1 89 ? -20.174 4.300 5.918 1.00 92.25 89 PRO A O 1
ATOM 688 N N . VAL A 1 90 ? -19.035 4.795 7.781 1.00 89.75 90 VAL A N 1
ATOM 689 C CA . VAL A 1 90 ? -17.712 4.483 7.214 1.00 89.75 90 VAL A CA 1
ATOM 690 C C . VAL A 1 90 ? -17.556 2.980 6.974 1.00 89.75 90 VAL A C 1
ATOM 692 O O . VAL A 1 90 ? -17.061 2.579 5.924 1.00 89.75 90 VAL A O 1
ATOM 695 N N . VAL A 1 91 ? -18.016 2.140 7.908 1.00 90.38 91 VAL A N 1
ATOM 696 C CA . VAL A 1 91 ? -18.031 0.678 7.723 1.00 90.38 91 VAL A CA 1
ATOM 697 C C . VAL A 1 91 ? -18.964 0.284 6.579 1.00 90.38 91 VAL A C 1
ATOM 699 O O . VAL A 1 91 ? -18.578 -0.531 5.747 1.00 90.38 91 VAL A O 1
ATOM 702 N N . ALA A 1 92 ? -20.157 0.877 6.504 1.00 91.94 92 ALA A N 1
ATOM 703 C CA . ALA A 1 92 ? -21.112 0.627 5.427 1.00 91.94 92 ALA A CA 1
ATOM 704 C C . ALA A 1 92 ? -20.537 1.021 4.059 1.00 91.94 92 ALA A C 1
ATOM 706 O O . ALA A 1 92 ? -20.633 0.247 3.111 1.00 91.94 92 ALA A O 1
ATOM 707 N N . LEU A 1 93 ? -19.869 2.176 3.971 1.00 92.69 93 LEU A N 1
ATOM 708 C CA . LEU A 1 93 ? -19.162 2.601 2.764 1.00 92.69 93 LEU A CA 1
ATOM 709 C C . LEU A 1 93 ? -18.034 1.627 2.399 1.00 92.69 93 LEU A C 1
ATOM 711 O O . LEU A 1 93 ? -17.903 1.256 1.238 1.00 92.69 93 LEU A O 1
ATOM 715 N N . GLY A 1 94 ? -17.250 1.174 3.382 1.00 90.62 94 GLY A N 1
ATOM 716 C CA . GLY A 1 94 ? -16.214 0.164 3.172 1.00 90.62 94 GLY A CA 1
ATOM 717 C C . GLY A 1 94 ? -16.787 -1.148 2.632 1.00 90.62 94 GLY A C 1
ATOM 718 O O . GLY A 1 94 ? -16.299 -1.658 1.631 1.00 90.62 94 GLY A O 1
ATOM 719 N N . LEU A 1 95 ? -17.867 -1.658 3.225 1.00 90.50 95 LEU A N 1
ATOM 720 C CA . LEU A 1 95 ? -18.557 -2.864 2.755 1.00 90.50 95 LEU A CA 1
ATOM 721 C C . LEU A 1 95 ? -19.124 -2.694 1.341 1.00 90.50 95 LEU A C 1
ATOM 723 O O . LEU A 1 95 ? -19.019 -3.606 0.527 1.00 90.50 95 LEU A O 1
ATOM 727 N N . LEU A 1 96 ? -19.677 -1.525 1.022 1.00 92.19 96 LEU A N 1
ATOM 728 C CA . LEU A 1 96 ? -20.170 -1.226 -0.319 1.00 92.19 96 LEU A CA 1
ATOM 729 C C . LEU A 1 96 ? -19.022 -1.215 -1.339 1.00 92.19 96 LEU A C 1
ATOM 731 O O . LEU A 1 96 ? -19.132 -1.841 -2.390 1.00 92.19 96 LEU A O 1
ATOM 735 N N . CYS A 1 97 ? -17.885 -0.602 -0.998 1.00 89.94 97 CYS A N 1
ATOM 736 C CA . CYS A 1 97 ? -16.667 -0.675 -1.806 1.00 89.94 97 CYS A CA 1
ATOM 737 C C . CYS A 1 97 ? -16.147 -2.111 -1.960 1.00 89.94 97 CYS A C 1
ATOM 739 O O . CYS A 1 97 ? -15.672 -2.451 -3.039 1.00 89.94 97 CYS A O 1
ATOM 741 N N . TYR A 1 98 ? -16.250 -2.955 -0.926 1.00 90.19 98 TYR A N 1
ATOM 742 C CA . TYR A 1 98 ? -15.866 -4.368 -1.002 1.00 90.19 98 TYR A CA 1
ATOM 743 C C . TYR A 1 98 ? -16.737 -5.119 -2.012 1.00 90.19 98 TYR A C 1
ATOM 745 O O . TYR A 1 98 ? -16.210 -5.782 -2.900 1.00 90.19 98 TYR A O 1
ATOM 753 N N . VAL A 1 99 ? -18.063 -4.974 -1.917 1.00 90.12 99 VAL A N 1
ATOM 754 C CA . VAL A 1 99 ? -19.015 -5.630 -2.827 1.00 90.12 99 VAL A CA 1
ATOM 755 C C . VAL A 1 99 ? -18.806 -5.162 -4.266 1.00 90.12 99 VAL A C 1
ATOM 757 O O . VAL A 1 99 ? -18.750 -5.988 -5.173 1.00 90.12 99 VAL A O 1
ATOM 760 N N . LEU A 1 100 ? -18.629 -3.855 -4.483 1.00 90.56 100 LEU A N 1
ATOM 761 C CA . LEU A 1 100 ? -18.335 -3.306 -5.809 1.00 90.56 100 LEU A CA 1
ATOM 762 C C . LEU A 1 100 ? -16.976 -3.773 -6.340 1.00 90.56 100 LEU A C 1
ATOM 764 O O . LEU A 1 100 ? -16.876 -4.144 -7.506 1.00 90.56 100 LEU A O 1
ATOM 768 N N . GLY A 1 101 ? -15.943 -3.788 -5.494 1.00 86.38 101 GLY A N 1
ATOM 769 C CA . GLY A 1 101 ? -14.611 -4.277 -5.847 1.00 86.38 101 GLY A CA 1
ATOM 770 C C . GLY A 1 101 ? -14.649 -5.735 -6.287 1.00 86.38 101 GLY A C 1
ATOM 771 O O . GLY A 1 101 ? -14.162 -6.052 -7.369 1.00 86.38 101 GLY A O 1
ATOM 772 N N . ARG A 1 102 ? -15.332 -6.581 -5.510 1.00 86.75 102 ARG A N 1
ATOM 773 C CA . ARG A 1 102 ? -15.552 -7.997 -5.821 1.00 86.75 102 ARG A CA 1
ATOM 774 C C . ARG A 1 102 ? -16.365 -8.216 -7.087 1.00 86.75 102 ARG A C 1
ATOM 776 O O . ARG A 1 102 ? -15.994 -9.053 -7.904 1.00 86.75 102 ARG A O 1
ATOM 783 N N . SER A 1 103 ? -17.446 -7.460 -7.268 1.00 88.62 103 SER A N 1
ATOM 784 C CA . SER A 1 103 ? -18.309 -7.567 -8.449 1.00 88.62 103 SER A CA 1
ATOM 785 C C . SER A 1 103 ? -17.585 -7.170 -9.734 1.00 88.62 103 SER A C 1
ATOM 787 O O . SER A 1 103 ? -17.804 -7.787 -10.769 1.00 88.62 103 SER A O 1
ATOM 789 N N . GLN A 1 104 ? -16.730 -6.146 -9.672 1.00 87.06 104 GLN A N 1
ATOM 790 C CA . GLN A 1 104 ? -16.012 -5.615 -10.834 1.00 87.06 104 GLN A CA 1
ATOM 791 C C . GLN A 1 104 ? -14.603 -6.213 -10.995 1.00 87.06 104 GLN A C 1
ATOM 793 O O . GLN A 1 104 ? -13.868 -5.785 -11.882 1.00 87.06 104 GLN A O 1
ATOM 798 N N . GLN A 1 105 ? -14.207 -7.152 -10.126 1.00 82.25 105 GLN A N 1
ATOM 799 C CA . GLN A 1 105 ? -12.842 -7.689 -10.011 1.00 82.25 105 GLN A CA 1
ATOM 800 C C . GLN A 1 105 ? -11.754 -6.602 -9.928 1.00 82.25 105 GLN A C 1
ATOM 802 O O . GLN A 1 105 ? -10.646 -6.736 -10.449 1.00 82.25 105 GLN A O 1
ATOM 807 N N . VAL A 1 106 ? -12.065 -5.494 -9.250 1.00 84.31 106 VAL A N 1
ATOM 808 C CA . VAL A 1 106 ? -11.127 -4.389 -9.043 1.00 84.31 106 VAL A CA 1
ATOM 809 C C . VAL A 1 106 ? -10.428 -4.568 -7.698 1.00 84.31 106 VAL A C 1
ATOM 811 O O . VAL A 1 106 ? -10.885 -4.068 -6.668 1.00 84.31 106 VAL A O 1
ATOM 814 N N . HIS A 1 107 ? -9.265 -5.223 -7.717 1.00 84.06 107 HIS A N 1
ATOM 815 C CA . HIS A 1 107 ? -8.461 -5.493 -6.515 1.00 84.06 107 HIS A CA 1
ATOM 816 C C . HIS A 1 107 ? -8.101 -4.234 -5.709 1.00 84.06 107 HIS A C 1
ATOM 818 O O . HIS A 1 107 ? -8.013 -4.279 -4.486 1.00 84.06 107 HIS A O 1
ATOM 824 N N . VAL A 1 108 ? -7.934 -3.083 -6.372 1.00 84.19 108 VAL A N 1
ATOM 825 C CA . VAL A 1 108 ? -7.668 -1.794 -5.707 1.00 84.19 108 VAL A CA 1
ATOM 826 C C . VAL A 1 108 ? -8.803 -1.422 -4.745 1.00 84.19 108 VAL A C 1
ATOM 828 O O . VAL A 1 108 ? -8.543 -0.981 -3.626 1.00 84.19 108 VAL A O 1
ATOM 831 N N . LEU A 1 109 ? -10.060 -1.632 -5.156 1.00 85.56 109 LEU A N 1
ATOM 832 C CA . LEU A 1 109 ? -11.231 -1.362 -4.319 1.00 85.56 109 LEU A CA 1
ATOM 833 C C . LEU A 1 109 ? -11.372 -2.397 -3.203 1.00 85.56 109 LEU A C 1
ATOM 835 O O . LEU A 1 109 ? -11.691 -2.023 -2.077 1.00 85.56 109 LEU A O 1
ATOM 839 N N . GLU A 1 110 ? -11.103 -3.672 -3.486 1.00 86.44 110 GLU A N 1
ATOM 840 C CA . GLU A 1 110 ? -11.147 -4.734 -2.475 1.00 86.44 110 GLU A CA 1
ATOM 841 C C . GLU A 1 110 ? -10.142 -4.464 -1.349 1.00 86.44 110 GLU A C 1
ATOM 843 O O . GLU A 1 110 ? -10.507 -4.428 -0.174 1.00 86.44 110 GLU A O 1
ATOM 848 N N . VAL A 1 111 ? -8.883 -4.182 -1.689 1.00 85.56 111 VAL A N 1
ATOM 849 C CA . VAL A 1 111 ? -7.841 -3.893 -0.694 1.00 85.56 111 VAL A CA 1
ATOM 850 C C . VAL A 1 111 ? -8.100 -2.551 0.003 1.00 85.56 111 VAL A C 1
ATOM 852 O O . VAL A 1 111 ? -7.928 -2.440 1.218 1.00 85.56 111 VAL A O 1
ATOM 855 N N . GLY A 1 112 ? -8.592 -1.542 -0.722 1.00 86.88 112 GLY A N 1
ATOM 856 C CA . GLY A 1 112 ? -8.998 -0.258 -0.142 1.00 86.88 112 GLY A CA 1
ATOM 857 C C . GLY A 1 112 ? -10.168 -0.376 0.842 1.00 86.88 112 GLY A C 1
ATOM 858 O O . GLY A 1 112 ? -10.184 0.304 1.871 1.00 86.88 112 GLY A O 1
ATOM 859 N N . SER A 1 113 ? -11.122 -1.275 0.579 1.00 90.62 113 SER A N 1
ATOM 860 C CA . SER A 1 113 ? -12.261 -1.510 1.470 1.00 90.62 113 SER A CA 1
ATOM 861 C C . SER A 1 113 ? -11.845 -2.057 2.832 1.00 90.62 113 SER A C 1
ATOM 863 O O . SER A 1 113 ? -12.397 -1.620 3.840 1.00 90.62 113 SER A O 1
ATOM 865 N N . LEU A 1 114 ? -10.808 -2.902 2.889 1.00 89.12 114 LEU A N 1
ATOM 866 C CA . LEU A 1 114 ? -10.233 -3.387 4.147 1.00 89.12 114 LEU A CA 1
ATOM 867 C C . LEU A 1 114 ? -9.794 -2.220 5.040 1.00 89.12 114 LEU A C 1
ATOM 869 O O . LEU A 1 114 ? -10.146 -2.168 6.218 1.00 89.12 114 LEU A O 1
ATOM 873 N N . ILE A 1 115 ? -9.086 -1.243 4.469 1.00 90.19 115 ILE A N 1
ATOM 874 C CA . ILE A 1 115 ? -8.602 -0.061 5.193 1.00 90.19 115 ILE A CA 1
ATOM 875 C C . ILE A 1 115 ? -9.785 0.762 5.726 1.00 90.19 115 ILE A C 1
ATOM 877 O O . ILE A 1 115 ? -9.771 1.176 6.888 1.00 90.19 115 ILE A O 1
ATOM 881 N N . LEU A 1 116 ? -10.829 0.958 4.910 1.00 90.06 116 LEU A N 1
ATOM 882 C CA . LEU A 1 116 ? -12.044 1.681 5.306 1.00 90.06 116 LEU A CA 1
ATOM 883 C C . LEU A 1 116 ? -12.824 0.954 6.407 1.00 90.06 116 LEU A C 1
ATOM 885 O O . LEU A 1 116 ? -13.230 1.586 7.383 1.00 90.06 116 LEU A O 1
ATOM 889 N N . VAL A 1 117 ? -13.001 -0.364 6.294 1.00 90.44 117 VAL A N 1
ATOM 890 C CA . VAL A 1 117 ? -13.705 -1.175 7.295 1.00 90.44 117 VAL A CA 1
ATOM 891 C C . VAL A 1 117 ? -12.946 -1.169 8.622 1.00 90.44 117 VAL A C 1
ATOM 893 O O . VAL A 1 117 ? -13.563 -0.930 9.661 1.00 90.44 117 VAL A O 1
ATOM 896 N N . LEU A 1 118 ? -11.616 -1.340 8.619 1.00 89.00 118 LEU A N 1
ATOM 897 C CA . LEU A 1 118 ? -10.821 -1.232 9.848 1.00 89.00 118 LEU A CA 1
ATOM 898 C C . LEU A 1 118 ? -10.888 0.178 10.455 1.00 89.00 118 LEU A C 1
ATOM 900 O O . LEU A 1 118 ? -10.994 0.311 11.676 1.00 89.00 118 LEU A O 1
ATOM 904 N N . ALA A 1 119 ? -10.840 1.230 9.632 1.00 87.75 119 ALA A N 1
ATOM 905 C CA . ALA A 1 119 ? -10.931 2.609 10.108 1.00 87.75 119 ALA A CA 1
ATOM 906 C C . ALA A 1 119 ? -12.302 2.894 10.738 1.00 87.75 119 ALA A C 1
ATOM 908 O O . ALA A 1 119 ? -12.379 3.433 11.845 1.00 87.75 119 ALA A O 1
ATOM 909 N N . GLY A 1 120 ? -13.383 2.473 10.078 1.00 86.38 120 GLY A N 1
ATOM 910 C CA . GLY A 1 120 ? -14.747 2.602 10.582 1.00 86.38 120 GLY A CA 1
ATOM 911 C C . GLY A 1 120 ? -14.969 1.817 11.875 1.00 86.38 120 GLY A C 1
ATOM 912 O O . GLY A 1 120 ? -15.545 2.353 12.823 1.00 86.38 120 GLY A O 1
ATOM 913 N N . LEU A 1 121 ? -14.439 0.591 11.967 1.00 87.19 121 LEU A N 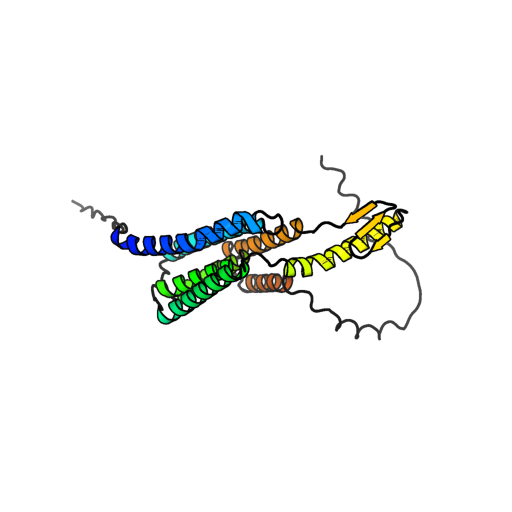1
ATOM 914 C CA . LEU A 1 121 ? -14.525 -0.233 13.174 1.00 87.19 121 LEU A CA 1
ATOM 915 C C . LEU A 1 121 ? -13.742 0.390 14.341 1.00 87.19 121 LEU A C 1
ATOM 917 O O . LEU A 1 121 ? -14.241 0.426 15.467 1.00 87.19 121 LEU A O 1
ATOM 921 N N . MET A 1 122 ? -12.559 0.960 14.079 1.00 84.81 122 MET A N 1
ATOM 922 C CA . MET A 1 122 ? -11.807 1.727 15.080 1.00 84.81 122 MET A CA 1
ATOM 923 C C . MET A 1 122 ? -12.606 2.925 15.600 1.00 84.81 122 MET A C 1
ATOM 925 O O . MET A 1 122 ? -12.688 3.133 16.811 1.00 84.81 122 MET A O 1
ATOM 929 N N . ILE A 1 123 ? -13.223 3.705 14.710 1.00 85.06 123 ILE A N 1
ATOM 930 C CA . ILE A 1 123 ? -14.020 4.879 15.093 1.00 85.06 123 ILE A CA 1
ATOM 931 C C . ILE A 1 123 ? -15.273 4.461 15.876 1.00 85.06 123 ILE A C 1
ATOM 933 O O . ILE A 1 123 ? -15.602 5.093 16.885 1.00 85.06 123 ILE A O 1
ATOM 937 N N . ALA A 1 124 ? -15.946 3.387 15.457 1.00 84.56 124 ALA A N 1
ATOM 938 C CA . ALA A 1 124 ? -17.149 2.878 16.109 1.00 84.56 124 ALA A CA 1
ATOM 939 C C . ALA A 1 124 ? -16.867 2.369 17.533 1.00 84.56 124 ALA A C 1
ATOM 941 O O . ALA A 1 124 ? -17.605 2.705 18.457 1.00 84.56 124 ALA A O 1
ATOM 942 N N . LEU A 1 125 ? -15.790 1.598 17.724 1.00 81.75 125 LEU A N 1
ATOM 943 C CA . LEU A 1 125 ? -15.487 0.934 18.998 1.00 81.75 125 LEU A CA 1
ATOM 944 C C . LEU A 1 125 ? -14.670 1.800 19.967 1.00 81.75 125 LEU A C 1
ATOM 946 O O . LEU A 1 125 ? -14.849 1.703 21.185 1.00 81.75 125 LEU A O 1
ATOM 950 N N . PHE A 1 126 ? -13.771 2.632 19.438 1.00 79.38 126 PHE A N 1
ATOM 951 C CA . PHE A 1 126 ? -12.744 3.336 20.216 1.00 79.38 126 PHE A CA 1
ATOM 952 C C . PHE A 1 126 ? -12.736 4.854 20.019 1.00 79.38 126 PHE A C 1
ATOM 954 O O . PHE A 1 126 ? -12.032 5.561 20.742 1.00 79.38 126 PHE A O 1
ATOM 961 N N . GLY A 1 127 ? -13.527 5.366 19.077 1.00 82.12 127 GLY A N 1
ATOM 962 C CA . GLY A 1 127 ? -13.685 6.793 18.835 1.00 82.12 127 GLY A CA 1
ATOM 963 C C . GLY A 1 127 ? -12.619 7.415 17.929 1.00 82.12 127 GLY A C 1
ATOM 964 O O . GLY A 1 127 ? -11.543 6.872 17.673 1.00 82.12 127 GLY A O 1
ATOM 965 N N . VAL A 1 128 ? -12.922 8.629 17.465 1.00 80.75 128 VAL A N 1
ATOM 966 C CA . VAL A 1 128 ? -12.099 9.384 16.498 1.00 80.75 128 VAL A CA 1
ATOM 967 C C . VAL A 1 128 ? -10.730 9.780 17.070 1.00 80.75 128 VAL A C 1
ATOM 969 O O . VAL A 1 128 ? -9.744 9.823 16.337 1.00 80.75 128 VAL A O 1
ATOM 972 N N . ARG A 1 129 ? -10.632 10.033 18.384 1.00 77.81 129 ARG A N 1
ATOM 973 C CA . ARG A 1 129 ? -9.360 10.404 19.037 1.00 77.81 129 ARG A CA 1
ATOM 974 C C . ARG A 1 129 ? -8.339 9.271 18.983 1.00 77.81 129 ARG A C 1
ATOM 976 O O . ARG A 1 129 ? -7.175 9.512 18.672 1.00 77.81 129 ARG A O 1
ATOM 983 N N . THR A 1 130 ? -8.778 8.043 19.248 1.00 77.94 130 THR A N 1
ATOM 984 C CA . THR A 1 130 ? -7.923 6.851 19.187 1.00 77.94 130 THR A CA 1
ATOM 985 C C . THR A 1 130 ? -7.482 6.580 17.752 1.00 77.94 130 THR A C 1
ATOM 987 O O . THR A 1 130 ? -6.293 6.390 17.503 1.00 77.94 130 THR A O 1
ATOM 990 N N . TRP A 1 131 ? -8.406 6.684 16.792 1.00 79.25 131 TRP A N 1
ATOM 991 C CA . TRP A 1 131 ? -8.088 6.561 15.369 1.00 79.25 131 TRP A CA 1
ATOM 992 C C . TRP A 1 131 ? -7.067 7.607 14.894 1.00 79.25 131 TRP A C 1
ATOM 994 O O . TRP A 1 131 ? -6.091 7.249 14.241 1.00 79.25 131 TRP A O 1
ATOM 1004 N N . SER A 1 132 ? -7.206 8.874 15.299 1.00 78.25 132 SER A N 1
ATOM 1005 C CA . SER A 1 132 ? -6.246 9.936 14.957 1.00 78.25 132 SER A CA 1
ATOM 1006 C C . SER A 1 132 ? -4.826 9.629 15.459 1.00 78.25 132 SER A C 1
ATOM 1008 O O . SER A 1 132 ? -3.849 9.852 14.745 1.00 78.25 132 SER A O 1
ATOM 1010 N N . ARG A 1 133 ? -4.686 9.006 16.639 1.00 75.25 133 ARG A N 1
ATOM 1011 C CA . ARG A 1 133 ? -3.383 8.552 17.173 1.00 75.25 133 ARG A CA 1
ATOM 1012 C C . ARG A 1 133 ? -2.778 7.376 16.391 1.00 75.25 133 ARG A C 1
ATOM 1014 O O . ARG A 1 133 ? -1.576 7.120 16.519 1.00 75.25 133 ARG A O 1
ATOM 1021 N N . MET A 1 134 ? -3.595 6.678 15.603 1.00 78.06 134 MET A N 1
ATOM 1022 C CA . MET A 1 134 ? -3.234 5.540 14.751 1.00 78.06 134 MET A CA 1
ATOM 1023 C C . MET A 1 134 ? -3.275 5.878 13.253 1.00 78.06 134 MET A C 1
ATOM 1025 O O . MET A 1 134 ? -3.036 4.991 12.439 1.00 78.06 134 MET A O 1
ATOM 1029 N N . TRP A 1 135 ? -3.510 7.140 12.872 1.00 80.19 135 TRP A N 1
ATOM 1030 C CA . TRP A 1 135 ? -3.620 7.566 11.470 1.00 80.19 135 TRP A CA 1
ATOM 1031 C C . TRP A 1 135 ? -2.426 7.113 10.619 1.00 80.19 135 TRP A C 1
ATOM 1033 O O . TRP A 1 135 ? -2.599 6.690 9.481 1.00 80.19 135 TRP A O 1
ATOM 1043 N N . PHE A 1 136 ? -1.216 7.113 11.193 1.00 79.31 136 PHE A N 1
ATOM 1044 C CA . PHE A 1 136 ? -0.015 6.638 10.502 1.00 79.31 136 PHE A CA 1
ATOM 1045 C C . PHE A 1 136 ? -0.085 5.152 10.110 1.00 79.31 136 PHE A C 1
ATOM 1047 O O . PHE A 1 136 ? 0.378 4.797 9.033 1.00 79.31 136 PHE A O 1
ATOM 1054 N N . ALA A 1 137 ? -0.693 4.290 10.935 1.00 81.75 137 ALA A N 1
ATOM 1055 C CA . ALA A 1 137 ? -0.861 2.875 10.600 1.00 81.75 137 ALA A CA 1
ATOM 1056 C C . ALA A 1 137 ? -1.803 2.699 9.399 1.00 81.75 137 ALA A C 1
ATOM 1058 O O . ALA A 1 137 ? -1.496 1.943 8.484 1.00 81.75 137 ALA A O 1
ATOM 1059 N N . PHE A 1 138 ? -2.908 3.451 9.369 1.00 83.12 138 PHE A N 1
ATOM 1060 C CA . PHE A 1 138 ? -3.849 3.455 8.243 1.00 83.12 138 PHE A CA 1
ATOM 1061 C C . PHE A 1 138 ? -3.223 4.011 6.963 1.00 83.12 138 PHE A C 1
ATOM 1063 O O . PHE A 1 138 ? -3.413 3.447 5.890 1.00 83.12 138 PHE A O 1
ATOM 1070 N N . PHE A 1 139 ? -2.431 5.077 7.081 1.00 83.00 139 PHE A N 1
ATOM 1071 C CA . PHE A 1 139 ? -1.663 5.621 5.965 1.00 83.00 139 PHE A CA 1
ATOM 1072 C C . PHE A 1 139 ? -0.647 4.606 5.425 1.00 83.00 139 PHE A C 1
ATOM 1074 O O . PHE A 1 139 ? -0.561 4.411 4.219 1.00 83.00 139 PHE A O 1
ATOM 1081 N N . PHE A 1 140 ? 0.077 3.909 6.303 1.00 79.56 140 PHE A N 1
ATOM 1082 C CA . PHE A 1 140 ? 1.009 2.856 5.901 1.00 79.56 140 PHE A CA 1
ATOM 1083 C C . PHE A 1 140 ? 0.291 1.684 5.211 1.00 79.56 140 PHE A C 1
ATOM 1085 O O . PHE A 1 140 ? 0.784 1.152 4.222 1.00 79.56 140 PHE A O 1
ATOM 1092 N N . MET A 1 141 ? -0.919 1.340 5.658 1.00 83.19 141 MET A N 1
ATOM 1093 C CA . MET A 1 141 ? -1.754 0.308 5.035 1.00 83.19 141 MET A CA 1
ATOM 1094 C C . MET A 1 141 ? -2.165 0.660 3.594 1.00 83.19 141 MET A C 1
ATOM 1096 O O . MET A 1 141 ? -2.409 -0.240 2.801 1.00 83.19 141 MET A O 1
ATOM 1100 N N . MET A 1 142 ? -2.169 1.943 3.208 1.00 83.56 142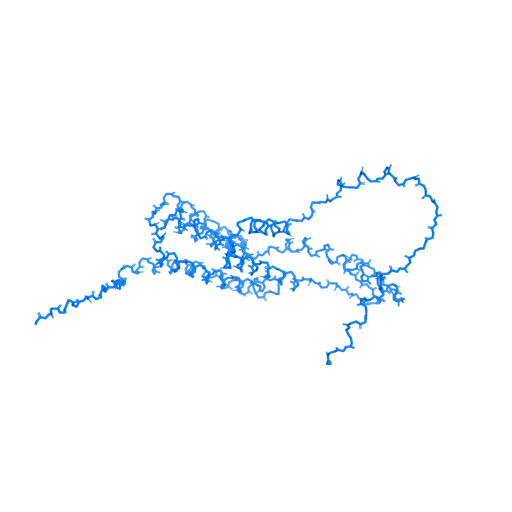 MET A N 1
ATOM 1101 C CA . MET A 1 142 ? -2.402 2.370 1.819 1.00 83.56 142 MET A CA 1
ATOM 1102 C C . MET A 1 142 ? -1.306 1.872 0.862 1.00 83.56 142 MET A C 1
ATOM 1104 O O . MET A 1 142 ? -1.599 1.563 -0.288 1.00 83.56 142 MET A O 1
ATOM 1108 N N . PHE A 1 143 ? -0.059 1.727 1.331 1.00 79.88 143 PHE A N 1
ATOM 1109 C CA . PHE A 1 143 ? 1.048 1.186 0.525 1.00 79.88 143 PHE A CA 1
ATOM 1110 C C . PHE A 1 143 ? 0.899 -0.313 0.230 1.00 79.88 143 PHE A C 1
ATOM 1112 O O . PHE A 1 143 ? 1.644 -0.854 -0.579 1.00 79.88 143 PHE A O 1
ATOM 1119 N N . MET A 1 144 ? -0.048 -0.989 0.883 1.00 80.69 144 MET A N 1
ATOM 1120 C CA . MET A 1 144 ? -0.394 -2.382 0.604 1.00 80.69 144 MET A CA 1
ATOM 1121 C C . MET A 1 144 ? -1.270 -2.523 -0.649 1.00 80.69 144 MET A C 1
ATOM 1123 O O . MET A 1 144 ? -1.349 -3.614 -1.213 1.00 80.69 144 MET A O 1
ATOM 1127 N N . ILE A 1 145 ? -1.958 -1.454 -1.073 1.00 82.06 145 ILE A N 1
ATOM 1128 C CA . ILE A 1 145 ? -2.852 -1.496 -2.232 1.00 82.06 145 ILE A CA 1
ATOM 1129 C C . ILE A 1 145 ? -2.014 -1.758 -3.491 1.00 82.06 145 ILE A C 1
ATOM 1131 O O . ILE A 1 145 ? -1.119 -0.962 -3.786 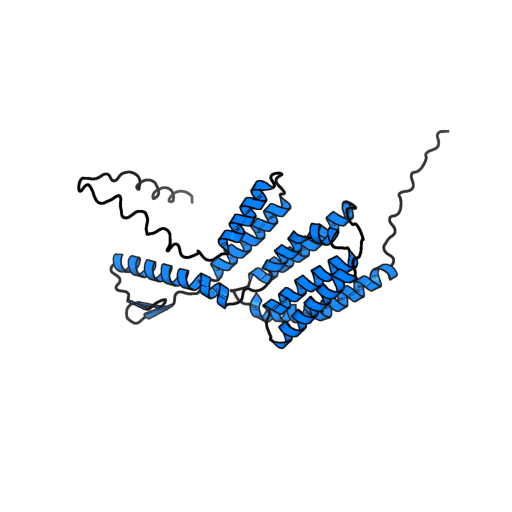1.00 82.06 145 ILE A O 1
ATOM 1135 N N . PRO A 1 146 ? -2.294 -2.837 -4.252 1.00 75.25 146 PRO A N 1
ATOM 1136 C CA . PRO A 1 146 ? -1.553 -3.126 -5.471 1.00 75.25 146 PRO A CA 1
ATOM 1137 C C . PRO A 1 146 ? -1.737 -1.974 -6.459 1.00 75.25 146 PRO A C 1
ATOM 1139 O O . PRO A 1 146 ? -2.865 -1.561 -6.743 1.00 75.25 146 PRO A O 1
ATOM 1142 N N . LEU A 1 147 ? -0.631 -1.438 -6.981 1.00 72.06 147 LEU A N 1
ATOM 1143 C CA . LEU A 1 147 ? -0.713 -0.355 -7.952 1.00 72.06 147 LEU A CA 1
ATOM 1144 C C . LEU A 1 147 ? -1.290 -0.896 -9.270 1.00 72.06 147 LEU A C 1
ATOM 1146 O O . LEU A 1 147 ? -0.833 -1.935 -9.758 1.00 72.06 147 LEU A O 1
ATOM 1150 N N . PRO A 1 148 ? -2.262 -0.197 -9.884 1.00 74.44 148 PRO A N 1
ATOM 1151 C CA . PRO A 1 148 ? -2.761 -0.576 -11.196 1.00 74.44 148 PRO A CA 1
ATOM 1152 C C . PRO A 1 148 ? -1.637 -0.473 -12.231 1.00 74.44 148 PRO A C 1
ATOM 1154 O O . PRO A 1 148 ? -0.840 0.472 -12.205 1.00 74.44 148 PRO A O 1
ATOM 1157 N N . ALA A 1 149 ? -1.605 -1.428 -13.166 1.00 72.69 149 ALA A N 1
ATOM 1158 C CA . ALA A 1 149 ? -0.577 -1.518 -14.206 1.00 72.69 149 ALA A CA 1
ATOM 1159 C C . ALA A 1 149 ? -0.396 -0.189 -14.956 1.00 72.69 149 ALA A C 1
ATOM 1161 O O . ALA A 1 149 ? 0.730 0.251 -15.151 1.00 72.69 149 ALA A O 1
ATOM 1162 N N . SER A 1 150 ? -1.496 0.523 -15.219 1.00 76.19 150 SER A N 1
ATOM 1163 C CA . SER A 1 150 ? -1.510 1.826 -15.885 1.00 76.19 150 SER A CA 1
ATOM 1164 C C . SER A 1 150 ? -0.582 2.857 -15.235 1.00 76.19 150 SER A C 1
ATOM 1166 O O . SER A 1 150 ? 0.094 3.601 -15.936 1.00 76.19 150 SER A O 1
ATOM 1168 N N . ILE A 1 151 ? -0.521 2.911 -13.898 1.00 76.44 151 ILE A N 1
ATOM 1169 C CA . ILE A 1 151 ? 0.326 3.887 -13.193 1.00 76.44 151 ILE A CA 1
ATOM 1170 C C . ILE A 1 151 ? 1.797 3.496 -13.325 1.00 76.44 151 ILE A C 1
ATOM 1172 O O . ILE A 1 151 ? 2.645 4.347 -13.593 1.00 76.44 151 ILE A O 1
ATOM 1176 N N . VAL A 1 152 ? 2.101 2.206 -13.165 1.00 76.19 152 VAL A N 1
ATOM 1177 C CA . VAL A 1 152 ? 3.470 1.696 -13.303 1.00 76.19 152 VAL A CA 1
ATOM 1178 C C . VAL A 1 152 ? 3.966 1.888 -14.736 1.00 76.19 152 VAL A C 1
ATOM 1180 O O . VAL A 1 152 ? 5.107 2.294 -14.942 1.00 76.19 152 VAL A O 1
ATOM 1183 N N . ASP A 1 153 ? 3.108 1.674 -15.729 1.00 78.50 153 ASP A N 1
ATOM 1184 C CA . ASP A 1 153 ? 3.454 1.804 -17.143 1.00 78.50 153 ASP A CA 1
ATOM 1185 C C . ASP A 1 153 ? 3.707 3.267 -17.531 1.00 78.50 153 ASP A C 1
ATOM 1187 O O . ASP A 1 153 ? 4.694 3.558 -18.201 1.00 78.50 153 ASP A O 1
ATOM 1191 N N . VAL A 1 154 ? 2.910 4.215 -17.023 1.00 81.19 154 VAL A N 1
ATOM 1192 C CA . VAL A 1 154 ? 3.144 5.659 -17.230 1.00 81.19 154 VAL A CA 1
ATOM 1193 C C . VAL A 1 154 ? 4.499 6.109 -16.674 1.00 81.19 154 VAL A C 1
ATOM 1195 O O . VAL A 1 154 ? 5.158 6.953 -17.279 1.00 81.19 154 VAL A O 1
ATOM 1198 N N . VAL A 1 155 ? 4.939 5.545 -15.546 1.00 77.44 155 VAL A N 1
ATOM 1199 C CA . VAL A 1 155 ? 6.233 5.890 -14.931 1.00 77.44 155 VAL A CA 1
ATOM 1200 C C . VAL A 1 155 ? 7.397 5.160 -15.608 1.00 77.44 155 VAL A C 1
ATOM 1202 O O . VAL A 1 155 ? 8.461 5.744 -15.808 1.00 77.44 155 VAL A O 1
ATOM 1205 N N . THR A 1 156 ? 7.219 3.893 -15.986 1.00 80.12 156 THR A N 1
ATOM 1206 C CA . THR A 1 156 ? 8.290 3.073 -16.579 1.00 80.12 156 THR A CA 1
ATOM 1207 C C . THR A 1 156 ? 8.538 3.377 -18.049 1.00 80.12 156 THR A C 1
ATOM 1209 O O . THR A 1 156 ? 9.688 3.336 -18.482 1.00 80.12 156 THR A O 1
ATOM 1212 N N . LEU A 1 157 ? 7.508 3.717 -18.825 1.00 83.19 157 LEU A N 1
ATOM 1213 C CA . LEU A 1 157 ? 7.629 3.994 -20.256 1.00 83.19 157 LEU A CA 1
ATOM 1214 C C . LEU A 1 157 ? 8.665 5.087 -20.594 1.00 83.19 157 LEU A C 1
ATOM 1216 O O . LEU A 1 157 ? 9.538 4.812 -21.422 1.00 83.19 157 LEU A O 1
ATOM 1220 N N . PRO A 1 158 ? 8.665 6.285 -19.967 1.00 82.38 158 PRO A N 1
ATOM 1221 C CA . PRO A 1 158 ? 9.679 7.298 -20.258 1.00 82.38 158 PRO A CA 1
ATOM 1222 C C . PRO A 1 158 ? 11.084 6.834 -19.862 1.00 82.38 158 PRO A C 1
ATOM 1224 O O . PRO A 1 158 ? 12.043 7.133 -20.572 1.00 82.38 158 PRO A O 1
ATOM 1227 N N . MET A 1 159 ? 11.217 6.054 -18.781 1.00 80.00 159 MET A N 1
ATOM 1228 C CA . MET A 1 159 ? 12.509 5.492 -18.382 1.00 80.00 159 MET A CA 1
ATOM 1229 C C . MET A 1 159 ? 13.027 4.487 -19.411 1.00 80.00 159 MET A C 1
ATOM 1231 O O . MET A 1 159 ? 14.197 4.547 -19.780 1.00 80.00 159 MET A O 1
ATOM 1235 N N . LYS A 1 160 ? 12.162 3.612 -19.936 1.00 84.19 160 LYS A N 1
ATOM 1236 C CA . LYS A 1 160 ? 12.537 2.667 -20.995 1.00 84.19 160 LYS A CA 1
ATOM 1237 C C . LYS A 1 160 ? 12.990 3.387 -22.265 1.00 84.19 160 LYS A C 1
ATOM 1239 O O . LYS A 1 160 ? 13.994 3.004 -22.858 1.00 84.19 160 LYS A O 1
ATOM 1244 N N . ILE A 1 161 ? 12.291 4.456 -22.655 1.00 84.94 161 ILE A N 1
ATOM 1245 C CA . ILE A 1 161 ? 12.660 5.265 -23.825 1.00 84.94 161 ILE A CA 1
ATOM 1246 C C . ILE A 1 161 ? 14.016 5.947 -23.598 1.00 84.94 161 ILE A C 1
ATOM 1248 O O . ILE A 1 161 ? 14.881 5.872 -24.469 1.00 84.94 161 ILE A O 1
ATOM 1252 N N . ALA A 1 162 ? 14.237 6.552 -22.429 1.00 85.94 162 ALA A N 1
ATOM 1253 C CA . ALA A 1 162 ? 15.501 7.210 -22.104 1.00 85.94 162 ALA A CA 1
ATOM 1254 C C . ALA A 1 162 ? 16.686 6.232 -22.110 1.00 85.94 162 ALA A C 1
ATOM 1256 O O . ALA A 1 162 ? 17.721 6.528 -22.704 1.00 85.94 162 ALA A O 1
ATOM 1257 N N . VAL A 1 163 ? 16.517 5.047 -21.512 1.00 85.38 163 VAL A N 1
ATOM 1258 C CA . VAL A 1 163 ? 17.545 3.996 -21.524 1.00 85.38 163 VAL A CA 1
ATOM 1259 C C . VAL A 1 163 ? 17.799 3.513 -22.951 1.00 85.38 163 VAL A C 1
ATOM 1261 O O . VAL A 1 163 ? 18.952 3.458 -23.360 1.00 85.38 163 VAL A O 1
ATOM 1264 N N . SER A 1 164 ? 16.751 3.253 -23.743 1.00 85.75 164 SER A N 1
ATOM 1265 C CA . SER A 1 164 ? 16.911 2.821 -25.140 1.00 85.75 164 SER A CA 1
ATOM 1266 C C . SER A 1 164 ? 17.682 3.838 -25.992 1.00 85.75 164 SER A C 1
ATOM 1268 O O . SER A 1 164 ? 18.543 3.445 -26.774 1.00 85.75 164 SER A O 1
ATOM 1270 N N . ALA A 1 165 ? 17.437 5.139 -25.795 1.00 87.00 165 ALA A N 1
ATOM 1271 C CA . ALA A 1 165 ? 18.157 6.206 -26.484 1.00 87.00 165 ALA A CA 1
ATOM 1272 C C . ALA A 1 165 ? 19.621 6.297 -26.021 1.00 87.00 165 ALA A C 1
ATOM 1274 O O . ALA A 1 165 ? 20.529 6.413 -26.840 1.00 87.00 165 ALA A O 1
ATOM 1275 N N . ALA A 1 166 ? 19.876 6.195 -24.713 1.00 87.19 166 ALA A N 1
ATOM 1276 C CA . ALA A 1 166 ? 21.237 6.200 -24.179 1.00 87.19 166 ALA A CA 1
ATOM 1277 C C . ALA A 1 166 ? 22.057 4.997 -24.681 1.00 87.19 166 ALA A C 1
ATOM 1279 O O . ALA A 1 166 ? 23.218 5.159 -25.056 1.00 87.19 166 ALA A O 1
ATOM 1280 N N . THR A 1 167 ? 21.454 3.804 -24.733 1.00 87.12 167 THR A N 1
ATOM 1281 C CA . THR A 1 167 ? 22.092 2.592 -25.262 1.00 87.12 167 THR A CA 1
ATOM 1282 C C . THR A 1 167 ? 22.395 2.717 -26.756 1.00 87.12 167 THR A C 1
ATOM 1284 O O . THR A 1 167 ? 23.498 2.366 -27.165 1.00 87.12 167 THR A O 1
ATOM 1287 N N . GLU A 1 168 ? 21.471 3.258 -27.558 1.00 87.44 168 GLU A N 1
ATOM 1288 C CA . GLU A 1 168 ? 21.697 3.540 -28.985 1.00 87.44 168 GLU A CA 1
ATOM 1289 C C . GLU A 1 168 ? 22.922 4.444 -29.184 1.00 87.44 168 GLU A C 1
ATOM 1291 O O . GLU A 1 168 ? 23.854 4.074 -29.897 1.00 87.44 168 GLU A O 1
ATOM 1296 N N . HIS A 1 169 ? 22.971 5.589 -28.494 1.00 88.19 169 HIS A N 1
ATOM 1297 C CA . HIS A 1 169 ? 24.088 6.530 -28.605 1.00 88.19 169 HIS A CA 1
ATOM 1298 C C . HIS A 1 169 ? 25.427 5.918 -28.177 1.00 88.19 169 HIS A C 1
ATOM 1300 O O . HIS A 1 169 ? 26.445 6.145 -28.836 1.00 88.19 169 HIS A O 1
ATOM 1306 N N . LEU A 1 170 ? 25.432 5.132 -27.096 1.00 89.81 170 LEU A N 1
ATOM 1307 C CA . LEU A 1 170 ? 26.645 4.502 -26.580 1.00 89.81 170 LEU A CA 1
ATOM 1308 C C . LEU A 1 170 ? 27.196 3.444 -27.544 1.00 89.81 170 LEU A C 1
ATOM 1310 O O . LEU A 1 170 ? 28.401 3.406 -27.787 1.00 89.81 170 LEU A O 1
ATOM 1314 N N . LEU A 1 171 ? 26.338 2.590 -28.108 1.00 86.25 171 LEU A N 1
ATOM 1315 C CA . LEU A 1 171 ? 26.785 1.540 -29.027 1.00 86.25 171 LEU A CA 1
ATOM 1316 C C . LEU A 1 171 ? 27.138 2.102 -30.410 1.00 86.25 171 LEU A C 1
ATOM 1318 O O . LEU A 1 171 ? 28.079 1.606 -31.031 1.00 86.25 171 LEU A O 1
ATOM 1322 N N . TYR A 1 172 ? 26.487 3.189 -30.837 1.00 86.50 172 TYR A N 1
ATOM 1323 C CA . TYR A 1 172 ? 26.882 3.920 -32.040 1.00 86.50 172 TYR A CA 1
ATOM 1324 C C . TYR A 1 172 ? 28.309 4.478 -31.916 1.00 86.50 172 TYR A C 1
ATOM 1326 O O . TYR A 1 172 ? 29.112 4.347 -32.837 1.00 86.50 172 TYR A O 1
ATOM 1334 N N . TRP A 1 173 ? 28.672 5.021 -30.746 1.00 88.25 173 TRP A N 1
ATOM 1335 C CA . TRP A 1 173 ? 30.045 5.462 -30.457 1.00 88.25 173 TRP A CA 1
ATOM 1336 C C . TRP A 1 173 ? 31.073 4.323 -30.481 1.00 88.25 173 TRP A C 1
ATOM 1338 O O . TRP A 1 173 ? 32.238 4.552 -30.797 1.00 88.25 173 TRP A O 1
ATOM 1348 N N . MET A 1 174 ? 30.653 3.092 -30.186 1.00 88.38 174 MET A N 1
ATOM 1349 C CA . MET A 1 174 ? 31.498 1.893 -30.247 1.00 88.38 174 MET A CA 1
ATOM 1350 C C . MET A 1 174 ? 31.520 1.229 -31.638 1.00 88.38 174 MET A C 1
ATOM 1352 O O . MET A 1 174 ? 32.010 0.109 -31.762 1.00 88.38 174 MET A O 1
ATOM 1356 N N . ASN A 1 175 ? 31.030 1.908 -32.685 1.00 87.31 175 ASN A N 1
ATOM 1357 C CA . ASN A 1 175 ? 30.937 1.408 -34.066 1.00 87.31 175 ASN A CA 1
ATOM 1358 C C . ASN A 1 175 ? 30.032 0.174 -34.254 1.00 87.31 175 ASN A C 1
ATOM 1360 O O . ASN A 1 175 ? 30.208 -0.579 -35.212 1.00 87.31 175 ASN A O 1
ATOM 1364 N N . TYR A 1 176 ? 29.036 -0.029 -33.386 1.00 83.44 176 TYR A N 1
ATOM 1365 C CA . TYR A 1 176 ? 27.960 -0.990 -33.636 1.00 83.44 176 TYR A CA 1
ATOM 1366 C C . TYR A 1 176 ? 26.754 -0.257 -34.249 1.00 83.44 176 TYR A C 1
ATOM 1368 O O . TYR A 1 176 ? 26.142 0.560 -33.560 1.00 83.44 176 TYR A O 1
ATOM 1376 N N . PRO A 1 177 ? 26.390 -0.505 -35.523 1.00 79.19 177 PRO A N 1
ATOM 1377 C CA . PRO A 1 177 ? 25.213 0.106 -36.133 1.00 79.19 177 PRO A CA 1
ATOM 1378 C C . PRO A 1 177 ? 23.939 -0.560 -35.598 1.00 79.19 177 PRO A C 1
ATOM 1380 O O . PRO A 1 177 ? 23.732 -1.762 -35.767 1.00 79.19 177 PRO A O 1
ATOM 1383 N N . ILE A 1 178 ? 23.082 0.224 -34.943 1.00 85.06 178 ILE A N 1
ATOM 1384 C CA . ILE A 1 178 ? 21.840 -0.246 -34.312 1.00 85.06 178 ILE A CA 1
ATOM 1385 C C . ILE A 1 178 ? 20.708 0.667 -34.747 1.00 85.06 178 ILE A C 1
ATOM 1387 O O . ILE A 1 178 ? 20.864 1.885 -34.754 1.00 85.06 178 ILE A O 1
ATOM 1391 N N . ALA A 1 179 ? 19.565 0.079 -35.087 1.00 82.50 179 ALA A N 1
ATOM 1392 C CA . ALA A 1 179 ? 18.347 0.822 -35.372 1.00 82.50 179 ALA A CA 1
ATOM 1393 C C . ALA A 1 179 ? 17.413 0.775 -34.157 1.00 82.50 179 ALA A C 1
ATOM 1395 O O . ALA A 1 179 ? 17.153 -0.301 -33.609 1.00 82.50 179 ALA A O 1
ATOM 1396 N N . ARG A 1 180 ? 16.882 1.931 -33.746 1.00 84.50 180 ARG A N 1
ATOM 1397 C CA . ARG A 1 180 ? 15.886 2.038 -32.674 1.00 84.50 180 ARG A CA 1
ATOM 1398 C C . ARG A 1 180 ? 14.508 2.348 -33.248 1.00 84.50 180 ARG A C 1
ATOM 1400 O O . ARG A 1 180 ? 14.341 3.310 -33.991 1.00 84.50 180 ARG A O 1
ATOM 1407 N N . SER A 1 181 ? 13.503 1.586 -32.825 1.00 83.19 181 SER A N 1
ATOM 1408 C CA . SER A 1 181 ? 12.090 1.902 -33.051 1.00 83.19 181 SER A CA 1
ATOM 1409 C C . SER A 1 181 ? 11.363 1.911 -31.708 1.00 83.19 181 SER A C 1
ATOM 1411 O O . SER A 1 181 ? 10.949 0.877 -31.181 1.00 83.19 181 SER A O 1
ATOM 1413 N N . GLY A 1 182 ? 11.290 3.092 -31.090 1.00 84.00 182 GLY A N 1
ATOM 1414 C CA . GLY A 1 182 ? 10.744 3.261 -29.743 1.00 84.00 182 GLY A CA 1
ATOM 1415 C C . GLY A 1 182 ? 11.585 2.543 -28.685 1.00 84.00 182 GLY A C 1
ATOM 1416 O O . GLY A 1 182 ? 12.656 3.025 -28.325 1.00 84.00 182 GLY A O 1
ATOM 1417 N N . VAL A 1 183 ? 11.072 1.414 -28.185 1.00 80.06 183 VAL A N 1
ATOM 1418 C CA . VAL A 1 183 ? 11.672 0.595 -27.111 1.00 80.06 183 VAL A CA 1
ATOM 1419 C C . VAL A 1 183 ? 12.357 -0.677 -27.628 1.00 80.06 183 VAL A C 1
ATOM 1421 O O . VAL A 1 183 ? 12.908 -1.448 -26.842 1.00 80.06 183 VAL A O 1
ATOM 1424 N N . ILE A 1 184 ? 12.297 -0.908 -28.941 1.00 84.12 184 ILE A N 1
ATOM 1425 C CA . ILE A 1 184 ? 12.896 -2.061 -29.611 1.00 84.12 184 ILE A CA 1
ATOM 1426 C C . ILE A 1 184 ? 14.221 -1.613 -30.224 1.00 84.12 184 ILE A C 1
ATOM 1428 O O . ILE A 1 184 ? 14.256 -0.656 -31.006 1.00 84.12 184 ILE A O 1
ATOM 1432 N N . LEU A 1 185 ? 15.303 -2.308 -29.873 1.00 84.06 185 LEU A N 1
ATOM 1433 C CA . LEU A 1 185 ? 16.619 -2.131 -30.478 1.00 84.06 185 LEU A CA 1
ATOM 1434 C C . LEU A 1 185 ? 16.885 -3.298 -31.429 1.00 84.06 185 LEU A C 1
ATOM 1436 O O . LEU A 1 185 ? 16.738 -4.459 -31.048 1.00 84.06 185 LEU A O 1
ATOM 1440 N N . THR A 1 186 ? 17.275 -2.994 -32.664 1.00 83.81 186 THR A N 1
ATOM 1441 C CA . THR A 1 186 ? 17.553 -4.003 -33.693 1.00 83.81 186 THR A CA 1
ATOM 1442 C C . THR A 1 186 ? 19.027 -3.980 -34.067 1.00 83.81 186 THR A C 1
ATOM 1444 O O . THR A 1 186 ? 19.548 -2.939 -34.469 1.00 83.81 186 THR A O 1
ATOM 1447 N N . ILE A 1 187 ? 19.685 -5.134 -33.950 1.00 85.25 187 ILE A N 1
ATOM 1448 C CA . ILE A 1 187 ? 21.096 -5.340 -34.297 1.00 85.25 187 ILE A CA 1
ATOM 1449 C C . ILE A 1 187 ? 21.147 -6.420 -35.380 1.00 85.25 187 ILE A C 1
ATOM 1451 O O . ILE A 1 187 ? 20.961 -7.606 -35.098 1.00 85.25 187 ILE A O 1
ATOM 1455 N N . GLY A 1 188 ? 21.360 -6.016 -36.633 1.00 84.69 188 GLY A N 1
ATOM 1456 C CA . GLY A 1 188 ? 21.285 -6.930 -37.777 1.00 84.69 188 GLY A CA 1
ATOM 1457 C C . GLY A 1 188 ? 19.904 -7.591 -37.881 1.00 84.69 188 GLY A C 1
ATOM 1458 O O . GLY A 1 188 ? 18.924 -6.920 -38.189 1.00 84.69 188 GLY A O 1
ATOM 1459 N N . HIS A 1 189 ? 19.828 -8.898 -37.600 1.00 79.31 189 HIS A N 1
ATOM 1460 C CA . HIS A 1 189 ? 18.582 -9.682 -37.606 1.00 79.31 189 HIS A CA 1
ATOM 1461 C C . HIS A 1 189 ? 17.967 -9.912 -36.215 1.00 79.31 189 HIS A C 1
ATOM 1463 O O . HIS A 1 189 ? 16.868 -10.457 -36.122 1.00 79.31 189 HIS A O 1
ATOM 1469 N N . TYR A 1 190 ? 18.646 -9.515 -35.134 1.00 80.44 190 TYR A N 1
ATOM 1470 C CA . TYR A 1 190 ? 18.161 -9.725 -33.770 1.00 80.44 190 TYR A CA 1
ATOM 1471 C C . TYR A 1 190 ? 17.397 -8.505 -33.262 1.00 80.44 190 TYR A C 1
ATOM 1473 O O . TYR A 1 190 ? 17.865 -7.371 -33.382 1.00 80.44 190 TYR A O 1
ATOM 1481 N N . GLN A 1 191 ? 16.237 -8.751 -32.654 1.00 80.88 191 GLN A N 1
ATOM 1482 C CA . GLN A 1 191 ? 15.428 -7.736 -31.985 1.00 80.88 191 GLN A CA 1
ATOM 1483 C C . GLN A 1 191 ? 15.527 -7.930 -30.473 1.00 80.88 191 GLN A C 1
ATOM 1485 O O . GLN A 1 191 ? 15.231 -9.004 -29.953 1.00 80.88 191 GLN A O 1
ATOM 1490 N N . LEU A 1 192 ? 15.950 -6.883 -29.771 1.00 80.56 192 LEU A N 1
ATOM 1491 C CA . LEU A 1 192 ? 16.051 -6.846 -28.319 1.00 80.56 192 LEU A CA 1
ATOM 1492 C C . LEU A 1 192 ? 14.999 -5.873 -27.790 1.00 80.56 192 LEU A C 1
ATOM 1494 O O . LEU A 1 192 ? 14.999 -4.686 -28.126 1.00 80.56 192 LEU A O 1
ATOM 1498 N N . LEU A 1 193 ? 14.098 -6.384 -26.954 1.00 74.81 193 LEU A N 1
ATOM 1499 C CA . LEU A 1 193 ? 13.132 -5.568 -26.228 1.00 74.81 193 LEU A CA 1
ATOM 1500 C C . LEU A 1 193 ? 13.716 -5.209 -24.865 1.00 74.81 193 LEU A C 1
ATOM 1502 O O . LEU A 1 193 ? 14.163 -6.085 -24.123 1.00 74.81 193 LEU A O 1
ATOM 1506 N N . VAL A 1 194 ? 13.696 -3.921 -24.517 1.00 75.75 194 VAL A N 1
ATOM 1507 C CA . VAL A 1 194 ? 14.077 -3.485 -23.170 1.00 75.75 194 VAL A CA 1
ATOM 1508 C C . VAL A 1 194 ? 13.036 -4.014 -22.182 1.00 75.75 194 VAL A C 1
ATOM 1510 O O . VAL A 1 194 ? 11.877 -3.586 -22.194 1.00 75.75 194 VAL A O 1
ATOM 1513 N N . ALA A 1 195 ? 13.456 -4.958 -21.339 1.00 71.94 195 ALA A N 1
ATOM 1514 C CA . ALA A 1 195 ? 12.609 -5.545 -20.312 1.00 71.94 195 ALA A CA 1
ATOM 1515 C C . ALA A 1 195 ? 12.072 -4.479 -19.343 1.00 71.94 195 ALA A C 1
ATOM 1517 O O . ALA A 1 195 ? 12.665 -3.417 -19.131 1.00 71.94 195 ALA A O 1
ATOM 1518 N N . ASP A 1 196 ? 10.923 -4.766 -18.741 1.00 67.62 196 ASP A N 1
ATOM 1519 C CA . ASP A 1 196 ? 10.345 -3.929 -17.702 1.00 67.62 196 ASP A CA 1
ATOM 1520 C C . ASP A 1 196 ? 11.283 -3.753 -16.503 1.00 67.62 196 ASP A C 1
ATOM 1522 O O . ASP A 1 196 ? 11.693 -4.718 -15.863 1.00 67.62 196 ASP A O 1
ATOM 1526 N N . ALA A 1 197 ? 11.540 -2.498 -16.121 1.00 67.56 197 ALA A N 1
ATOM 1527 C CA . ALA A 1 197 ? 12.276 -2.140 -14.907 1.00 67.56 197 ALA A CA 1
ATOM 1528 C C . ALA A 1 197 ? 11.423 -2.326 -13.628 1.00 67.56 197 ALA A C 1
ATOM 1530 O O . ALA A 1 197 ? 11.423 -1.485 -12.728 1.00 67.56 197 ALA A O 1
ATOM 1531 N N . CYS A 1 198 ? 10.661 -3.421 -13.545 1.00 68.62 198 CYS A N 1
ATOM 1532 C CA . CYS A 1 198 ? 9.748 -3.702 -12.432 1.00 68.62 198 CYS A CA 1
ATOM 1533 C C . CYS A 1 198 ? 10.494 -4.000 -11.126 1.00 68.62 198 CYS A C 1
ATOM 1535 O O . CYS A 1 198 ? 10.070 -3.556 -10.061 1.00 68.62 198 CYS A O 1
ATOM 1537 N N . ALA A 1 199 ? 11.643 -4.676 -11.202 1.00 64.62 199 ALA A N 1
ATOM 1538 C CA . ALA A 1 199 ? 12.437 -5.016 -10.021 1.00 64.62 199 ALA A CA 1
ATOM 1539 C C . ALA A 1 199 ? 12.993 -3.771 -9.292 1.00 64.62 199 ALA A C 1
ATOM 1541 O O . ALA A 1 199 ? 13.020 -3.718 -8.059 1.00 64.62 199 ALA A O 1
ATOM 1542 N N . GLY A 1 200 ? 13.384 -2.735 -10.044 1.00 69.75 200 GLY A N 1
ATOM 1543 C CA . GLY A 1 200 ? 13.914 -1.487 -9.484 1.00 69.75 200 GLY A CA 1
ATOM 1544 C C . GLY A 1 200 ? 12.843 -0.644 -8.787 1.00 69.75 200 GLY A C 1
ATOM 1545 O O . GLY A 1 200 ? 13.045 -0.198 -7.659 1.00 69.75 200 GLY A O 1
ATOM 1546 N N . LEU A 1 201 ? 11.676 -0.473 -9.418 1.00 75.81 201 LEU A N 1
ATOM 1547 C CA . LEU A 1 201 ? 10.561 0.290 -8.840 1.00 75.81 201 LEU A CA 1
ATOM 1548 C C . LEU A 1 201 ? 10.033 -0.333 -7.546 1.00 75.81 201 LEU A C 1
ATOM 1550 O O . LEU A 1 201 ? 9.785 0.387 -6.583 1.00 75.81 201 LEU A O 1
ATOM 1554 N N . ASN A 1 202 ? 9.937 -1.661 -7.484 1.00 74.81 202 ASN A N 1
ATOM 1555 C CA . ASN A 1 202 ? 9.534 -2.361 -6.263 1.00 74.81 202 ASN A CA 1
ATOM 1556 C C . ASN A 1 202 ? 10.503 -2.138 -5.103 1.00 74.81 202 ASN A C 1
ATOM 1558 O O . ASN A 1 202 ? 10.082 -1.919 -3.964 1.00 74.81 202 ASN A O 1
ATOM 1562 N N . SER A 1 203 ? 11.801 -2.128 -5.395 1.00 80.50 203 SER A N 1
ATOM 1563 C CA . SER A 1 203 ? 12.826 -1.834 -4.393 1.00 80.50 203 SER A CA 1
ATOM 1564 C C . SER A 1 203 ? 12.724 -0.385 -3.903 1.00 80.50 203 SER A C 1
ATOM 1566 O O . SER A 1 203 ? 12.783 -0.128 -2.706 1.00 80.50 203 SER A O 1
ATOM 1568 N N . LEU A 1 204 ? 12.480 0.576 -4.798 1.00 81.38 204 LEU A N 1
ATOM 1569 C CA . LEU A 1 204 ? 12.283 1.976 -4.408 1.00 81.38 204 LEU A CA 1
ATOM 1570 C C . LEU A 1 204 ? 11.029 2.175 -3.549 1.00 81.38 204 LEU A C 1
ATOM 1572 O O . LEU A 1 204 ? 11.096 2.859 -2.530 1.00 81.38 204 LEU A O 1
ATOM 1576 N N . PHE A 1 205 ? 9.909 1.544 -3.904 1.00 77.25 205 PHE A N 1
ATOM 1577 C CA . PHE A 1 205 ? 8.673 1.642 -3.125 1.00 77.25 205 PHE A CA 1
ATOM 1578 C C . PHE A 1 205 ? 8.789 1.000 -1.741 1.00 77.25 205 PHE A C 1
ATOM 1580 O O . PHE A 1 205 ? 8.305 1.564 -0.758 1.00 77.25 205 PHE A O 1
ATOM 1587 N N . THR A 1 206 ? 9.452 -0.153 -1.638 1.00 79.25 206 THR A N 1
ATOM 1588 C CA . THR A 1 206 ? 9.713 -0.792 -0.338 1.00 79.25 206 THR A CA 1
ATOM 1589 C C . THR A 1 206 ? 10.641 0.047 0.529 1.00 79.25 206 THR A C 1
ATOM 1591 O O . THR A 1 206 ? 10.361 0.212 1.714 1.00 79.25 206 THR A O 1
ATOM 1594 N N . LEU A 1 207 ? 11.696 0.633 -0.048 1.00 81.00 207 LEU A N 1
ATOM 1595 C CA . LEU A 1 207 ? 12.599 1.545 0.659 1.00 81.00 207 LEU A CA 1
ATOM 1596 C C . LEU A 1 207 ? 11.891 2.826 1.113 1.00 81.00 207 LEU A C 1
ATOM 1598 O O . LEU A 1 207 ? 12.138 3.293 2.222 1.00 81.00 207 LEU A O 1
ATOM 1602 N N . GLU A 1 208 ? 10.984 3.374 0.307 1.00 81.06 208 GLU A N 1
ATOM 1603 C CA . GLU A 1 208 ? 10.159 4.528 0.678 1.00 81.06 208 GLU A CA 1
ATOM 1604 C C . GLU A 1 208 ? 9.245 4.195 1.866 1.00 81.06 208 GLU A C 1
ATOM 1606 O O . GLU A 1 208 ? 9.244 4.907 2.873 1.00 81.06 208 GLU A O 1
ATOM 1611 N N . ALA A 1 209 ? 8.507 3.083 1.783 1.00 79.38 209 ALA A N 1
ATOM 1612 C CA . ALA A 1 209 ? 7.616 2.634 2.847 1.00 79.38 209 ALA A CA 1
ATOM 1613 C C . ALA A 1 209 ? 8.394 2.345 4.142 1.00 79.38 209 ALA A C 1
ATOM 1615 O O . ALA A 1 209 ? 8.016 2.806 5.223 1.00 79.38 209 ALA A O 1
ATOM 1616 N N . LEU A 1 210 ? 9.519 1.633 4.039 1.00 79.44 210 LEU A N 1
ATOM 1617 C CA . LEU A 1 210 ? 10.376 1.321 5.178 1.00 79.44 210 LEU A CA 1
ATOM 1618 C C . LEU A 1 210 ? 11.025 2.583 5.763 1.00 79.44 210 LEU A C 1
ATOM 1620 O O . LEU A 1 210 ? 11.104 2.714 6.982 1.00 79.44 210 LEU A O 1
ATOM 1624 N N . GLY A 1 211 ? 11.426 3.540 4.923 1.00 79.44 211 GLY A N 1
ATOM 1625 C CA . GLY A 1 211 ? 11.954 4.837 5.345 1.00 79.44 211 GLY A CA 1
ATOM 1626 C C . GLY A 1 211 ? 10.930 5.658 6.132 1.00 79.44 211 GLY A C 1
ATOM 1627 O O . GLY A 1 211 ? 11.254 6.192 7.196 1.00 79.44 211 GLY A O 1
ATOM 1628 N N . LEU A 1 212 ? 9.675 5.700 5.671 1.00 76.50 212 LEU A N 1
ATOM 1629 C CA . LEU A 1 212 ? 8.567 6.338 6.392 1.00 76.50 212 LEU A CA 1
ATOM 1630 C C . LEU A 1 212 ? 8.311 5.671 7.745 1.00 76.50 212 LEU A C 1
ATOM 1632 O O . LEU A 1 212 ? 8.142 6.356 8.759 1.00 76.50 212 LEU A O 1
ATOM 1636 N N . LEU A 1 213 ? 8.303 4.338 7.775 1.00 77.25 213 LEU A N 1
ATOM 1637 C CA . LEU A 1 213 ? 8.136 3.576 9.008 1.00 77.25 213 LEU A CA 1
ATOM 1638 C C . LEU A 1 213 ? 9.283 3.837 9.990 1.00 77.25 213 LEU A C 1
ATOM 1640 O O . LEU A 1 213 ? 9.034 4.098 11.167 1.00 77.25 213 LEU A O 1
ATOM 1644 N N . TYR A 1 214 ? 10.527 3.824 9.507 1.00 75.94 214 TYR A N 1
ATOM 1645 C CA . TYR A 1 214 ? 11.715 4.100 10.308 1.00 75.94 214 TYR A CA 1
ATOM 1646 C C . TYR A 1 214 ? 11.657 5.500 10.930 1.00 75.94 214 TYR A C 1
ATOM 1648 O O . TYR A 1 214 ? 11.863 5.652 12.133 1.00 75.94 214 TYR A O 1
ATOM 1656 N N . MET A 1 215 ? 11.286 6.525 10.157 1.00 70.00 215 MET A N 1
ATOM 1657 C CA . MET A 1 215 ? 11.117 7.887 10.681 1.00 70.00 215 MET A CA 1
ATOM 1658 C C . MET A 1 215 ? 10.027 7.988 11.749 1.00 70.00 215 MET A C 1
ATOM 1660 O O . MET A 1 215 ? 10.164 8.756 12.706 1.00 70.00 215 MET A O 1
ATOM 1664 N N . ASN A 1 216 ? 8.946 7.218 11.613 1.00 70.44 216 ASN A N 1
ATOM 1665 C CA . ASN A 1 216 ? 7.893 7.184 12.619 1.00 70.44 216 ASN A CA 1
ATOM 1666 C C . ASN A 1 216 ? 8.339 6.485 13.910 1.00 70.44 216 ASN A C 1
ATOM 1668 O O . ASN A 1 216 ? 8.015 6.970 14.996 1.00 70.44 216 ASN A O 1
ATOM 1672 N N . LEU A 1 217 ? 9.095 5.389 13.796 1.00 68.44 217 LEU A N 1
ATOM 1673 C CA . LEU A 1 217 ? 9.638 4.656 14.940 1.00 68.44 217 LEU A CA 1
ATOM 1674 C C . LEU A 1 217 ? 10.692 5.471 15.694 1.00 68.44 217 LEU A C 1
ATOM 1676 O O . LEU A 1 217 ? 10.661 5.523 16.920 1.00 68.44 217 LEU A O 1
ATOM 1680 N N . VAL A 1 218 ? 11.601 6.125 14.967 1.00 67.44 218 VAL A N 1
ATOM 1681 C CA . VAL A 1 218 ? 12.788 6.773 15.547 1.00 67.44 218 VAL A CA 1
ATOM 1682 C C . VAL A 1 218 ? 12.517 8.192 16.063 1.00 67.44 218 VAL A C 1
ATOM 1684 O O . VAL A 1 218 ? 13.378 8.756 16.727 1.00 67.44 218 VAL A O 1
ATOM 1687 N N . ARG A 1 219 ? 11.316 8.759 15.841 1.00 55.06 219 ARG A N 1
ATOM 1688 C CA . ARG A 1 219 ? 10.787 9.992 16.480 1.00 55.06 219 ARG A CA 1
ATOM 1689 C C . ARG A 1 219 ? 11.872 10.976 16.952 1.00 55.06 219 ARG A C 1
ATOM 1691 O O . ARG A 1 219 ? 12.024 11.252 18.140 1.00 55.06 219 ARG A O 1
ATOM 1698 N N . HIS A 1 220 ? 12.619 11.542 16.007 1.00 47.72 220 HIS A N 1
ATOM 1699 C CA . HIS A 1 220 ? 13.468 12.685 16.327 1.00 47.72 220 HIS A CA 1
ATOM 1700 C C . HIS A 1 220 ? 12.578 13.905 16.652 1.00 47.72 220 HIS A C 1
ATOM 1702 O O . HIS A 1 220 ? 11.547 14.094 16.005 1.00 47.72 220 HIS A O 1
ATOM 1708 N N . PRO A 1 221 ? 12.944 14.741 17.640 1.00 50.22 221 PRO A N 1
ATOM 1709 C CA . PRO A 1 221 ? 12.059 15.753 18.235 1.00 50.22 221 PRO A CA 1
ATOM 1710 C C . PRO A 1 221 ? 11.653 16.922 17.316 1.00 50.22 221 PRO A C 1
ATOM 1712 O O . PRO A 1 22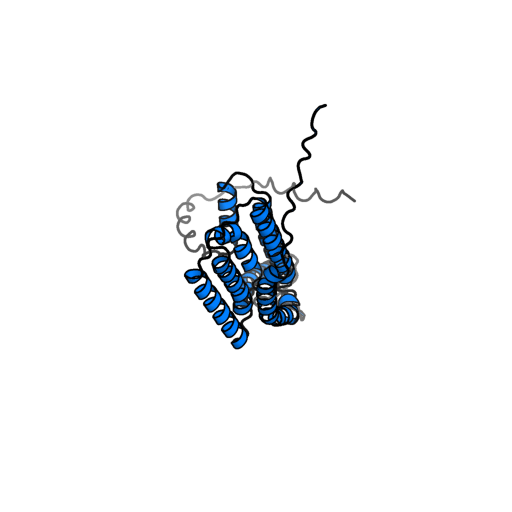1 ? 10.834 17.747 17.712 1.00 50.22 221 PRO A O 1
ATOM 1715 N N . SER A 1 222 ? 12.169 17.026 16.088 1.00 48.50 222 SER A N 1
ATOM 1716 C CA . SER A 1 222 ? 11.851 18.132 15.178 1.00 48.50 222 SER A CA 1
ATOM 1717 C C . SER A 1 222 ? 10.743 17.774 14.177 1.00 48.50 222 SER A C 1
ATOM 1719 O O . SER A 1 222 ? 10.981 17.222 13.101 1.00 48.50 222 SER A O 1
ATOM 1721 N N . LEU A 1 223 ? 9.509 18.177 14.506 1.00 55.09 223 LEU A N 1
ATOM 1722 C CA . LEU A 1 223 ? 8.320 18.101 13.636 1.00 55.09 223 LEU A CA 1
ATOM 1723 C C . LEU A 1 223 ? 8.564 18.671 12.225 1.00 55.09 223 LEU A C 1
ATOM 1725 O O . LEU A 1 223 ? 8.048 18.138 11.246 1.00 55.09 223 LEU A O 1
ATOM 1729 N N . VAL A 1 224 ? 9.412 19.698 12.114 1.00 53.12 224 VAL A N 1
ATOM 1730 C CA . VAL A 1 224 ? 9.783 20.345 10.846 1.00 53.12 224 VAL A CA 1
ATOM 1731 C C . VAL A 1 224 ? 10.464 19.366 9.883 1.00 53.12 224 VAL A C 1
ATOM 1733 O O . VAL A 1 224 ? 10.169 19.388 8.693 1.00 53.12 224 VAL A O 1
ATOM 1736 N N . ARG A 1 225 ? 11.316 18.451 10.373 1.00 53.25 225 ARG A N 1
ATOM 1737 C CA . ARG A 1 225 ? 12.041 17.500 9.513 1.00 53.25 225 ARG A CA 1
ATOM 1738 C C . ARG A 1 225 ? 11.123 16.396 8.995 1.00 53.25 225 ARG A C 1
ATOM 1740 O O . ARG A 1 225 ? 11.182 16.069 7.817 1.00 53.25 225 ARG A O 1
ATOM 1747 N N . ASN A 1 226 ? 10.240 15.871 9.847 1.00 54.12 226 ASN A N 1
ATOM 1748 C CA . ASN A 1 226 ? 9.251 14.864 9.446 1.00 54.12 226 ASN A CA 1
ATOM 1749 C C . ASN A 1 226 ? 8.251 15.411 8.419 1.00 54.12 226 ASN A C 1
ATOM 1751 O O . ASN A 1 226 ? 7.899 14.705 7.480 1.00 54.12 226 ASN A O 1
ATOM 1755 N N . VAL A 1 227 ? 7.829 16.670 8.563 1.00 60.25 227 VAL A N 1
ATOM 1756 C CA . VAL A 1 227 ? 6.948 17.332 7.590 1.00 60.25 227 VAL A CA 1
ATOM 1757 C C . VAL A 1 227 ? 7.685 17.614 6.276 1.00 60.25 227 VAL A C 1
ATOM 1759 O O . VAL A 1 227 ? 7.126 17.373 5.208 1.00 60.25 227 VAL A O 1
ATOM 1762 N N . LEU A 1 228 ? 8.952 18.042 6.330 1.00 59.22 228 LEU A N 1
ATOM 1763 C CA . LEU A 1 228 ? 9.779 18.254 5.137 1.00 59.22 228 LEU A CA 1
ATOM 1764 C C . LEU A 1 228 ? 10.004 16.947 4.358 1.00 59.22 228 LEU A C 1
ATOM 1766 O O . LEU A 1 228 ? 9.911 16.933 3.136 1.00 59.22 228 LEU A O 1
ATOM 1770 N N . LEU A 1 229 ? 10.251 15.841 5.064 1.00 56.31 229 LEU A N 1
ATOM 1771 C CA . LEU A 1 229 ? 10.481 14.523 4.471 1.00 56.31 229 LEU A CA 1
ATOM 1772 C C . LEU A 1 229 ? 9.189 13.900 3.930 1.00 56.31 229 LEU A C 1
ATOM 1774 O O . LEU A 1 229 ? 9.199 13.376 2.822 1.00 56.31 229 LEU A O 1
ATOM 1778 N N . ALA A 1 230 ? 8.060 14.042 4.632 1.00 57.34 230 ALA A N 1
ATOM 1779 C CA . ALA A 1 230 ? 6.754 13.647 4.105 1.00 57.34 230 ALA A CA 1
ATOM 1780 C C . ALA A 1 230 ? 6.389 14.436 2.837 1.00 57.34 230 ALA A C 1
ATOM 1782 O O . ALA A 1 230 ? 5.892 13.853 1.877 1.00 57.34 230 ALA A O 1
ATOM 1783 N N . MET A 1 231 ? 6.693 15.740 2.794 1.00 57.78 231 MET A N 1
ATOM 1784 C CA . MET A 1 231 ? 6.524 16.552 1.586 1.00 57.78 231 MET A CA 1
ATOM 1785 C C . MET A 1 231 ? 7.473 16.139 0.458 1.00 57.78 231 MET A C 1
ATOM 1787 O O . MET A 1 231 ? 7.056 16.152 -0.697 1.00 57.78 231 MET A O 1
ATOM 1791 N N . LEU A 1 232 ? 8.714 15.747 0.759 1.00 55.94 232 LEU A N 1
ATOM 1792 C CA . LEU A 1 232 ? 9.670 15.288 -0.253 1.00 55.94 232 LEU A CA 1
ATOM 1793 C C . LEU A 1 232 ? 9.240 13.950 -0.877 1.00 55.94 232 LEU A C 1
ATOM 1795 O O . LEU A 1 232 ? 9.362 13.765 -2.084 1.00 55.94 232 LEU A O 1
ATOM 1799 N N . ILE A 1 233 ? 8.673 13.062 -0.060 1.00 60.34 233 ILE A N 1
ATOM 1800 C CA . ILE A 1 233 ? 8.173 11.743 -0.466 1.00 60.34 233 ILE A CA 1
ATOM 1801 C C . ILE A 1 233 ? 6.850 11.859 -1.249 1.00 60.34 233 ILE A C 1
ATOM 1803 O O . ILE A 1 233 ? 6.662 11.216 -2.280 1.00 60.34 233 ILE A O 1
ATOM 1807 N N . ILE A 1 234 ? 5.948 12.757 -0.839 1.00 56.44 234 ILE A N 1
ATOM 1808 C CA . ILE A 1 234 ? 4.760 13.111 -1.636 1.00 56.44 234 ILE A CA 1
ATOM 1809 C C . ILE A 1 234 ? 5.157 13.788 -2.954 1.00 56.44 234 ILE A C 1
ATOM 1811 O O . ILE A 1 234 ? 4.542 13.530 -3.989 1.00 56.44 234 ILE A O 1
ATOM 1815 N N . ARG A 1 235 ? 6.214 14.611 -2.950 1.00 48.47 235 ARG A N 1
ATOM 1816 C CA . ARG A 1 235 ? 6.730 15.268 -4.155 1.00 48.47 235 ARG A CA 1
ATOM 1817 C C . ARG A 1 235 ? 7.342 14.275 -5.144 1.00 48.47 235 ARG A C 1
ATOM 1819 O O . ARG A 1 235 ? 7.208 14.510 -6.338 1.00 48.47 235 ARG A O 1
ATOM 1826 N N . SER A 1 236 ? 7.952 13.177 -4.692 1.00 49.41 236 SER A N 1
ATOM 1827 C CA . SER A 1 236 ? 8.490 12.145 -5.593 1.00 49.41 236 SER A CA 1
ATOM 1828 C C . SER A 1 236 ? 7.418 11.283 -6.270 1.00 49.41 236 SER A C 1
ATOM 1830 O O . SER A 1 236 ? 7.718 10.640 -7.270 1.00 49.41 236 SER A O 1
ATOM 1832 N N . ARG A 1 237 ? 6.173 11.274 -5.766 1.00 45.41 237 ARG A N 1
ATOM 1833 C CA . ARG A 1 237 ? 5.041 10.554 -6.385 1.00 45.41 237 ARG A CA 1
ATOM 1834 C C . ARG A 1 237 ? 4.221 11.385 -7.366 1.00 45.41 237 ARG A C 1
ATOM 1836 O O . ARG A 1 237 ? 3.392 10.822 -8.078 1.00 45.41 237 ARG A O 1
ATOM 1843 N N . LEU A 1 238 ? 4.422 12.700 -7.412 1.00 41.72 238 LEU A N 1
ATOM 1844 C CA . LEU A 1 238 ? 3.774 13.536 -8.412 1.00 41.72 238 LEU A CA 1
ATOM 1845 C C . LEU A 1 238 ? 4.641 13.511 -9.680 1.00 41.72 238 LEU A C 1
ATOM 1847 O O . LEU A 1 238 ? 5.821 13.864 -9.591 1.00 41.72 238 LEU A O 1
ATOM 1851 N N . PRO A 1 239 ? 4.109 13.095 -10.847 1.00 38.53 239 PRO A N 1
ATOM 1852 C CA . PRO A 1 239 ? 4.860 13.178 -12.092 1.00 38.53 239 PRO A CA 1
ATOM 1853 C C . PRO A 1 239 ? 5.345 14.622 -12.279 1.00 38.53 239 PRO A C 1
ATOM 1855 O O . PRO A 1 239 ? 4.632 15.552 -11.879 1.00 38.53 239 PRO A O 1
ATOM 1858 N N . PRO A 1 240 ? 6.550 14.834 -12.837 1.00 39.09 240 PRO A N 1
ATOM 1859 C CA . PRO A 1 240 ? 7.053 16.174 -13.072 1.00 39.09 240 PRO A CA 1
ATOM 1860 C C . PRO A 1 240 ? 6.012 16.924 -13.899 1.00 39.09 240 PRO A C 1
ATOM 1862 O O . PRO A 1 240 ? 5.734 16.569 -15.043 1.00 39.09 240 PRO A O 1
ATOM 1865 N N . ILE A 1 241 ? 5.416 17.952 -13.291 1.00 41.03 241 ILE A N 1
ATOM 1866 C CA . ILE A 1 241 ? 4.683 18.985 -14.015 1.00 41.03 241 ILE A CA 1
ATOM 1867 C C . ILE A 1 241 ? 5.644 19.415 -15.126 1.00 41.03 241 ILE A C 1
ATOM 1869 O O . ILE A 1 241 ? 6.776 19.788 -14.792 1.00 41.03 241 ILE A O 1
ATOM 1873 N N . PRO A 1 242 ? 5.277 19.294 -16.415 1.00 40.31 242 PRO A N 1
ATOM 1874 C CA . PRO A 1 242 ? 6.199 19.594 -17.490 1.00 40.31 242 PRO A CA 1
ATOM 1875 C C . PRO A 1 242 ? 6.704 21.016 -17.283 1.00 40.31 242 PRO A C 1
ATOM 1877 O O . PRO A 1 242 ? 5.941 21.983 -17.248 1.00 40.31 242 PRO A O 1
ATOM 1880 N N . SER A 1 243 ? 8.015 21.125 -17.106 1.00 42.09 243 SER A N 1
ATOM 1881 C CA . SER A 1 243 ? 8.792 22.350 -16.981 1.00 42.09 243 SER A CA 1
ATOM 1882 C C . SER A 1 243 ? 8.834 23.107 -18.316 1.00 42.09 243 SER A C 1
ATOM 1884 O O . SER A 1 243 ? 9.882 23.560 -18.759 1.00 42.09 243 SER A O 1
ATOM 1886 N N . ALA A 1 244 ? 7.679 23.287 -18.961 1.00 36.75 244 ALA A N 1
ATOM 1887 C CA . ALA A 1 244 ? 7.519 24.086 -20.171 1.00 36.75 244 ALA A CA 1
ATOM 1888 C C . ALA A 1 244 ? 7.436 25.598 -19.876 1.00 36.75 244 ALA A C 1
ATOM 1890 O O . ALA A 1 244 ? 7.530 26.407 -20.791 1.00 36.75 244 ALA A O 1
ATOM 1891 N N . LEU A 1 245 ? 7.326 26.010 -18.606 1.00 40.12 245 LEU A N 1
ATOM 1892 C CA . LEU A 1 245 ? 7.255 27.429 -18.218 1.00 40.12 245 LEU A CA 1
ATOM 1893 C C . LEU A 1 245 ? 8.596 28.048 -17.789 1.00 40.12 245 LEU A C 1
ATOM 1895 O O . LEU A 1 245 ? 8.668 29.262 -17.623 1.00 40.12 245 LEU A O 1
ATOM 1899 N N . PHE A 1 246 ? 9.676 27.265 -17.668 1.00 37.09 246 PHE A N 1
ATOM 1900 C CA . PHE A 1 246 ? 11.000 27.796 -17.295 1.00 37.09 246 PHE A CA 1
ATOM 1901 C C . PHE A 1 246 ? 11.960 28.023 -18.477 1.00 37.09 246 PHE A C 1
ATOM 1903 O O . PHE A 1 246 ? 13.057 28.540 -18.277 1.00 37.09 246 PHE A O 1
ATOM 1910 N N . SER A 1 247 ? 11.547 27.723 -19.715 1.00 39.62 247 SER A N 1
ATOM 1911 C CA . SER A 1 247 ? 12.399 27.876 -20.910 1.00 39.62 247 SER A CA 1
ATOM 1912 C C . SER A 1 247 ? 12.270 29.232 -21.633 1.00 39.62 247 SER A C 1
ATOM 1914 O O . SER A 1 247 ? 12.911 29.441 -22.655 1.00 39.62 247 SER A O 1
ATOM 1916 N N . CYS A 1 248 ? 11.498 30.203 -21.121 1.00 32.72 248 CYS A N 1
ATOM 1917 C CA . CYS A 1 248 ? 11.255 31.465 -21.849 1.00 32.72 248 CYS A CA 1
ATOM 1918 C C . CYS A 1 248 ? 11.771 32.746 -21.162 1.00 32.72 248 CYS A C 1
ATOM 1920 O O . CYS A 1 248 ? 11.349 33.849 -21.513 1.00 32.72 248 CYS A O 1
ATOM 1922 N N . ARG A 1 249 ? 12.701 32.640 -20.196 1.00 40.81 249 ARG A N 1
ATOM 1923 C CA . ARG A 1 249 ? 13.326 33.818 -19.549 1.00 40.81 249 ARG A CA 1
ATOM 1924 C C . ARG A 1 249 ? 14.857 33.795 -19.457 1.00 40.81 249 ARG A C 1
ATOM 1926 O O . ARG A 1 249 ? 15.418 34.578 -18.703 1.00 40.81 249 ARG A O 1
ATOM 1933 N N . SER A 1 250 ? 15.534 32.945 -20.234 1.00 35.91 250 SER A N 1
ATOM 1934 C CA . SER A 1 250 ? 17.010 32.941 -20.309 1.00 35.91 250 SER A CA 1
ATOM 1935 C C . SER A 1 250 ? 17.568 33.293 -21.699 1.00 35.91 250 SER A C 1
ATOM 1937 O O . SER A 1 250 ? 18.742 33.615 -21.841 1.00 35.91 250 SER A O 1
ATOM 1939 N N . SER A 1 251 ? 16.729 33.348 -22.740 1.00 40.34 251 SER A N 1
ATOM 1940 C CA . SER A 1 251 ? 17.189 33.573 -24.124 1.00 40.34 251 SER A CA 1
ATOM 1941 C C . SER A 1 251 ? 17.479 35.036 -24.492 1.00 40.34 251 SER A C 1
ATOM 1943 O O . SER A 1 251 ? 17.638 35.337 -25.668 1.00 40.34 251 SER A O 1
ATOM 1945 N N . ARG A 1 252 ? 17.534 35.968 -23.528 1.00 43.25 252 ARG A N 1
ATOM 1946 C CA . ARG A 1 252 ? 17.743 37.404 -23.816 1.00 43.25 252 ARG A CA 1
ATOM 1947 C C . ARG A 1 252 ? 19.024 38.012 -23.232 1.00 43.25 252 ARG A C 1
ATOM 1949 O O . ARG A 1 252 ? 19.191 39.220 -23.329 1.00 43.25 252 ARG A O 1
ATOM 1956 N N . ILE A 1 253 ? 19.922 37.207 -22.652 1.00 42.25 253 ILE A N 1
ATOM 1957 C CA . ILE A 1 253 ? 21.181 37.709 -22.056 1.00 42.25 253 ILE A CA 1
ATOM 1958 C C . ILE A 1 253 ? 22.447 37.131 -22.722 1.00 42.25 253 ILE A C 1
ATOM 1960 O O . ILE A 1 253 ? 23.515 37.717 -22.601 1.00 42.25 253 ILE A O 1
ATOM 1964 N N . ILE A 1 254 ? 22.355 36.064 -23.523 1.00 39.16 254 ILE A N 1
ATOM 1965 C CA . ILE A 1 254 ? 23.530 35.423 -24.148 1.00 39.16 254 ILE A CA 1
ATOM 1966 C C . ILE A 1 254 ? 23.546 35.689 -25.663 1.00 39.16 254 ILE A C 1
ATOM 1968 O O . ILE A 1 254 ? 23.478 34.769 -26.469 1.00 39.16 254 ILE A O 1
ATOM 1972 N N . SER A 1 255 ? 23.568 36.965 -26.062 1.00 36.34 255 SER A N 1
ATOM 1973 C CA . SER A 1 255 ? 23.757 37.363 -27.471 1.00 36.34 255 SER A CA 1
ATOM 1974 C C . SER A 1 255 ? 24.858 38.411 -27.665 1.00 36.34 255 SER A C 1
ATOM 1976 O O . SER A 1 255 ? 24.902 39.081 -28.694 1.00 36.34 255 SER A O 1
ATOM 1978 N N . ALA A 1 256 ? 25.770 38.547 -26.703 1.00 37.84 256 ALA A N 1
ATOM 1979 C CA . ALA A 1 256 ? 26.966 39.364 -26.851 1.00 37.84 256 ALA A CA 1
ATOM 1980 C C . ALA A 1 256 ? 28.186 38.580 -26.343 1.00 37.84 256 ALA A C 1
ATOM 1982 O O . ALA A 1 256 ? 28.164 38.084 -25.222 1.00 37.84 256 ALA A O 1
ATOM 1983 N N . MET A 1 257 ? 29.216 38.500 -27.193 1.00 33.09 257 MET A N 1
ATOM 1984 C CA . MET A 1 257 ? 30.540 37.867 -27.038 1.00 33.09 257 MET A CA 1
ATOM 1985 C C . MET A 1 257 ? 30.715 36.401 -27.494 1.00 33.09 257 MET A C 1
ATOM 1987 O O . MET A 1 257 ? 30.618 35.447 -26.729 1.00 33.09 257 MET A O 1
ATOM 1991 N N . GLN A 1 258 ? 31.141 36.254 -28.754 1.00 33.38 258 GLN A N 1
ATOM 1992 C CA . GLN A 1 258 ? 32.220 35.331 -29.167 1.00 33.38 258 GLN A CA 1
ATOM 1993 C C . GLN A 1 258 ? 33.587 35.800 -28.579 1.00 33.38 258 GLN A C 1
ATOM 1995 O O . GLN A 1 258 ? 33.649 36.894 -28.020 1.00 33.38 258 GLN A O 1
ATOM 2000 N N . PRO A 1 259 ? 34.738 35.164 -28.889 1.00 50.69 259 PRO A N 1
ATOM 2001 C CA . PRO A 1 259 ? 35.128 33.756 -28.718 1.00 50.69 259 PRO A CA 1
ATOM 2002 C C . PRO A 1 259 ? 36.521 33.642 -28.033 1.00 50.69 259 PRO A C 1
ATOM 2004 O O . PRO A 1 259 ? 37.422 34.379 -28.409 1.00 50.69 259 PRO A O 1
ATOM 2007 N N . ALA A 1 260 ? 36.781 32.702 -27.110 1.00 30.08 260 ALA A N 1
ATOM 2008 C CA . ALA A 1 260 ? 38.151 32.197 -26.848 1.00 30.08 260 ALA A CA 1
ATOM 2009 C C . ALA A 1 260 ? 38.229 31.123 -25.743 1.00 30.08 260 ALA A C 1
ATOM 2011 O O . ALA A 1 260 ? 37.796 31.335 -24.620 1.00 30.08 260 ALA A O 1
ATOM 2012 N N . LYS A 1 261 ? 38.912 30.028 -26.098 1.00 30.12 261 LYS A N 1
ATOM 2013 C CA . LYS A 1 261 ? 39.883 29.226 -25.325 1.00 30.12 261 LYS A CA 1
ATOM 2014 C C . LYS A 1 261 ? 39.539 28.679 -23.919 1.00 30.12 261 LYS A C 1
ATOM 2016 O O . LYS A 1 261 ? 39.575 29.386 -22.927 1.00 30.12 261 LYS A O 1
ATOM 2021 N N . VAL A 1 262 ? 39.439 27.342 -23.888 1.00 34.19 262 VAL A N 1
ATOM 2022 C CA . VAL A 1 262 ? 40.250 26.388 -23.089 1.00 34.19 262 VAL A CA 1
ATOM 2023 C C . VAL A 1 262 ? 40.397 26.645 -21.579 1.00 34.19 262 VAL A C 1
ATOM 2025 O O . VAL A 1 262 ? 41.174 27.499 -21.174 1.00 34.19 262 VAL A O 1
ATOM 2028 N N . SER A 1 263 ? 39.844 25.738 -20.759 1.00 28.31 263 SER A N 1
ATOM 2029 C CA . SER A 1 263 ? 40.689 24.906 -19.881 1.00 28.31 263 SER A CA 1
ATOM 2030 C C . SER A 1 263 ? 39.955 23.667 -19.353 1.00 28.31 263 SER A C 1
ATOM 2032 O O . SER A 1 263 ? 38.984 23.756 -18.605 1.00 28.31 263 SER A O 1
ATOM 2034 N N . CYS A 1 264 ? 40.454 22.502 -19.773 1.00 32.97 264 CYS A N 1
ATOM 2035 C CA . CYS A 1 264 ? 40.209 21.194 -19.180 1.00 32.97 264 CYS A CA 1
ATOM 2036 C C . CYS A 1 264 ? 41.057 21.051 -17.913 1.00 32.97 264 CYS A C 1
ATOM 2038 O O . CYS A 1 264 ? 42.256 20.809 -18.014 1.00 32.97 264 CYS A O 1
ATOM 2040 N N . THR A 1 265 ? 40.440 21.088 -16.739 1.00 30.95 265 THR A N 1
ATOM 2041 C CA . THR A 1 265 ? 41.031 20.555 -15.503 1.00 30.95 265 THR A CA 1
ATOM 2042 C C . THR A 1 265 ? 39.893 20.384 -14.511 1.00 30.95 265 THR A C 1
ATOM 2044 O O . THR A 1 265 ? 39.292 21.384 -14.154 1.00 30.95 265 THR A O 1
ATOM 2047 N N . VAL A 1 266 ? 39.548 19.133 -14.161 1.00 35.41 266 VAL A N 1
ATOM 2048 C CA . VAL A 1 266 ? 38.819 18.677 -12.941 1.00 35.41 266 VAL A CA 1
ATOM 2049 C C . VAL A 1 266 ? 38.220 17.262 -13.123 1.00 35.41 266 VAL A C 1
ATOM 2051 O O . VAL A 1 266 ? 37.862 16.618 -12.146 1.00 35.41 266 VAL A O 1
ATOM 2054 N N . PHE A 1 267 ? 38.191 16.680 -14.331 1.00 32.75 267 PHE A N 1
ATOM 2055 C CA . PHE A 1 267 ? 37.552 15.363 -14.551 1.00 32.75 267 PHE A CA 1
ATOM 2056 C C . PHE A 1 267 ? 38.478 14.126 -14.473 1.00 32.75 267 PHE A C 1
ATOM 2058 O O . PHE A 1 267 ? 38.101 13.053 -14.940 1.00 32.75 267 PHE A O 1
ATOM 2065 N N . ARG A 1 268 ? 39.693 14.237 -13.908 1.00 31.94 268 ARG A N 1
ATOM 2066 C CA . ARG A 1 268 ? 40.699 13.146 -13.933 1.00 31.94 268 ARG A CA 1
ATOM 2067 C C . ARG A 1 268 ? 40.902 12.358 -12.631 1.00 31.94 268 ARG A C 1
ATOM 2069 O O . ARG A 1 268 ? 41.694 11.425 -12.655 1.00 31.94 268 ARG A O 1
ATOM 2076 N N . ASP A 1 269 ? 40.156 12.642 -11.560 1.00 33.03 269 ASP A N 1
ATOM 2077 C CA . ASP A 1 269 ? 40.397 12.012 -10.243 1.00 33.03 269 ASP A CA 1
ATOM 2078 C C . ASP A 1 269 ? 39.383 10.936 -9.812 1.00 33.03 269 ASP A C 1
ATOM 2080 O O . ASP A 1 269 ? 39.597 10.268 -8.803 1.00 33.03 269 ASP A O 1
ATOM 2084 N N . TRP A 1 270 ? 38.311 10.677 -10.571 1.00 33.38 270 TRP A N 1
ATOM 2085 C CA . TRP A 1 270 ? 37.270 9.724 -10.132 1.00 33.38 270 TRP A CA 1
ATOM 2086 C C . TRP A 1 270 ? 37.383 8.293 -10.690 1.00 33.38 270 TRP A C 1
ATOM 2088 O O . TRP A 1 270 ? 36.633 7.420 -10.267 1.00 33.38 270 TRP A O 1
ATOM 2098 N N . TYR A 1 271 ? 38.327 8.010 -11.599 1.00 32.59 271 TYR A N 1
ATOM 2099 C CA . TYR A 1 271 ? 38.414 6.701 -12.277 1.00 32.59 271 TYR A CA 1
ATOM 2100 C C . TYR A 1 271 ? 39.499 5.740 -11.742 1.00 32.59 271 TYR A C 1
ATOM 2102 O O . TYR A 1 271 ? 39.617 4.626 -12.245 1.00 32.59 271 TYR A O 1
ATOM 2110 N N . CYS A 1 272 ? 40.272 6.113 -10.711 1.00 33.12 272 CYS A N 1
ATOM 2111 C CA . CYS A 1 272 ? 41.394 5.292 -10.209 1.00 33.12 272 CYS A CA 1
ATOM 2112 C C . CYS A 1 272 ? 41.249 4.740 -8.776 1.00 33.12 272 CYS A C 1
ATOM 2114 O O . CYS A 1 272 ? 42.178 4.101 -8.291 1.00 33.12 272 CYS A O 1
ATOM 2116 N N . SER A 1 273 ? 40.097 4.895 -8.108 1.00 34.41 273 SER A N 1
ATOM 2117 C CA . SER A 1 273 ? 39.890 4.407 -6.726 1.00 34.41 273 SER A CA 1
ATOM 2118 C C . SER A 1 273 ? 38.988 3.161 -6.624 1.00 34.41 273 SER A C 1
ATOM 2120 O O . SER A 1 273 ? 38.163 3.044 -5.723 1.00 34.41 273 SER A O 1
ATOM 2122 N N . CYS A 1 274 ? 39.099 2.218 -7.571 1.00 33.78 274 CYS A N 1
ATOM 2123 C CA . CYS A 1 274 ? 38.415 0.915 -7.477 1.00 33.78 274 CYS A CA 1
ATOM 2124 C C . CYS A 1 274 ? 39.184 -0.239 -8.157 1.00 33.78 274 CYS A C 1
ATOM 2126 O O . CYS A 1 274 ? 38.624 -1.074 -8.860 1.00 33.78 274 CYS A O 1
ATOM 2128 N N . ARG A 1 275 ? 40.508 -0.288 -7.957 1.00 36.66 275 ARG A N 1
ATOM 2129 C CA . ARG A 1 275 ? 41.326 -1.507 -8.111 1.00 36.66 275 ARG A CA 1
ATOM 2130 C C . ARG A 1 275 ? 42.338 -1.568 -6.971 1.00 36.66 275 ARG A C 1
ATOM 2132 O O . ARG A 1 275 ? 43.507 -1.265 -7.182 1.00 36.66 275 ARG A O 1
ATOM 2139 N N . ARG A 1 276 ? 41.860 -1.872 -5.761 1.00 37.34 276 ARG A N 1
ATOM 2140 C CA . ARG A 1 276 ? 42.626 -2.384 -4.605 1.00 37.34 276 ARG A CA 1
ATOM 2141 C C . ARG A 1 276 ? 41.688 -2.475 -3.398 1.00 37.34 276 ARG A C 1
ATOM 2143 O O . ARG A 1 276 ? 41.625 -1.550 -2.605 1.00 37.34 276 ARG A O 1
ATOM 2150 N N . CYS A 1 277 ? 40.938 -3.569 -3.314 1.00 33.81 277 CYS A N 1
ATOM 2151 C CA . CYS A 1 277 ? 40.498 -4.197 -2.066 1.00 33.81 277 CYS A CA 1
ATOM 2152 C C . CYS A 1 277 ? 39.868 -5.547 -2.442 1.00 33.81 277 CYS A C 1
ATOM 2154 O O . CYS A 1 277 ? 38.707 -5.585 -2.839 1.00 33.81 277 CYS A O 1
ATOM 2156 N N . CYS A 1 278 ? 40.695 -6.592 -2.313 1.00 31.53 278 CYS A N 1
ATOM 2157 C CA . CYS A 1 278 ? 40.471 -8.020 -2.581 1.00 31.53 278 CYS A CA 1
ATOM 2158 C C . CYS A 1 278 ? 40.321 -8.428 -4.051 1.00 31.53 278 CYS A C 1
ATOM 2160 O O . CYS A 1 278 ? 39.228 -8.270 -4.630 1.00 31.53 278 CYS A O 1
#

Secondary structure (DSSP, 8-state):
-----------PPPPPHHHHHHHHHHHHHHHHHHHHHHHHHHHTGGGSTTTTTHHHHHHHHHHHHHHHHHHHHHTT-------HHHHHHHHHHHHHHHHHHHHTT-HHHHHHHHHHHHHHHHHHHHHHHHHHHTHHHHHHHHTTSPPPHHHHHHHHHHHHHHHHHHHHHHHHHTT---EEETTEEEETTEEEE---THHHHHHHHHHHHHHHHHHHHH--S-HHHHHHHHHHHHHHHS------SSSSSSTTS--S---------STTSSSSSSS---

Foldseek 3Di:
DDDDPPDDPPPDDDDDVVNCVVVVVVVVVLCVLCVVLVVCCVVPVCVDLQQVCLVVLVVVLVVVVVVLVVVCVVVVVQQFPADQVQLVVLLVVLVVLCVVCVVVVPQLSNLVSSLSNVLSVCCRGRNPVVSVSCVLSSVSSNLSRRDPPVLLCVVQQVVLQVVQVVVCVVVVVVVQHWDDDRQWIDRPPDIDGDDTPSNVVSVVSSCLSVVLVCCVVVCDPDPPVNVVSVVVSVVVSDPPPPPPPVPPPPVPPPPDDDDDDDDDDDPPPPPPPPPDDD

Sequence (278 aa):
MAMAHTLNPTATPSPSPAALAPWLVLLAGLAALYVPTLIDLFHGPWSSDRNAHGPIVMTVAFGFLYFRTRQLISQKMFERNPKPALGYPVVALGLLCYVLGRSQQVHVLEVGSLILVLAGLMIALFGVRTWSRMWFAFFFMMFMIPLPASIVDVVTLPMKIAVSAATEHLLYWMNYPIARSGVILTIGHYQLLVADACAGLNSLFTLEALGLLYMNLVRHPSLVRNVLLAMLIIRSRLPPIPSALFSCRSSRIISAMQPAKVSCTVFRDWYCSCRRCC

Organism: Zoogloea ramigera (NCBI:txid350)

pLDDT: mean 71.21, std 18.02, range [28.31, 92.69]

Radius of gyration: 28.37 Å; chains: 1; bounding box: 66×56×105 Å

InterPro domains:
  IPR019127 Exosortase [PF09721] (46-233)